Protein AF-D4F845-F1 (afdb_monomer_lite)

Sequence (219 aa):
MTTITKEKLIELLQHRISVAAKYPDIEEAQIDATVFKIALASVEATPIYQVDYGNDWRDVERVQYDDHAVHGSPARIVYAAPPAPVSEPAISDNSIHDLFLRAKAMMYQSGGSPIEHSLNPVDAWLFEAEEATMKQAEPVSPTYKLHDGWVSCGERLPDADTYVLVSNGFWVGVGKYSDAEYLSPGENWQDEHCEFIDLIHHPITHWMPLPAAPQQEAK

Organism: NCBI:txid500638

Foldseek 3Di:
DPDQDLVNLLVVLVVLLVVLVVCPPDPVSVVSNVVSVQVNCVSVWDKFKWFDPPPDIDTDDPVVNVVCVVVVGDIDIDTDRDDDPPPPPPVDVVVVVVVLVVVVVVCVVVVHDDLVPDPDVVSVVSVVVVVVVVVPPDPPDDDPPPVDDWDFVVVDDDDAQAWWWWDPPPDIDIWGAHPDPVDDVQQRIADPVSDRDVVVDPDTTTIGHDDDDDDPPPD

Secondary structure (DSSP, 8-state):
-----HHHHHHHHHHHHHHHTT-TT-HHHHHHHHHHHHHHHHHHPPEEEEEE-SS-EEEE-HHHHHHHHHTT--EEEEEPPPPPP-------HHHHHHHHHHHHHHHHHTTPPPGGG---HHHHHHHHHHHHHHHHS----S----SS-PEETTT-PPPTT-EEEEE-SS-EEEEEE---TTPPTT-SEE-TT--BHHHHSSPP-EEEEPPPPP-----

InterPro domains:
  IPR007539 Domain of unknown function DUF551 [PF04448] (149-215)

Structure (mmCIF, N/CA/C/O backbone):
data_AF-D4F845-F1
#
_entry.id   AF-D4F845-F1
#
loop_
_atom_site.group_PDB
_atom_site.id
_atom_site.type_symbol
_atom_site.label_atom_id
_atom_site.label_alt_id
_atom_site.label_comp_id
_atom_site.label_asym_id
_atom_site.label_entity_id
_atom_site.label_seq_id
_atom_site.pdbx_PDB_ins_code
_atom_site.Cartn_x
_atom_site.Cartn_y
_atom_site.Cartn_z
_atom_site.occupancy
_atom_site.B_iso_or_equiv
_atom_site.auth_seq_id
_atom_site.auth_comp_id
_atom_site.auth_asym_id
_atom_site.auth_atom_id
_atom_site.pdbx_PDB_model_num
ATOM 1 N N . MET A 1 1 ? 31.170 23.604 -7.988 1.00 43.44 1 MET A N 1
ATOM 2 C CA . MET A 1 1 ? 30.543 22.281 -7.789 1.00 43.44 1 MET A CA 1
ATOM 3 C C . MET A 1 1 ? 31.640 21.313 -7.391 1.00 43.44 1 MET A C 1
ATOM 5 O O . MET A 1 1 ? 32.582 21.154 -8.153 1.00 43.44 1 MET A O 1
ATOM 9 N N . THR A 1 2 ? 31.603 20.765 -6.180 1.00 49.66 2 THR A N 1
ATOM 10 C CA . THR A 1 2 ? 32.571 19.751 -5.737 1.00 49.66 2 THR A CA 1
ATOM 11 C C . THR A 1 2 ? 32.188 18.413 -6.357 1.00 49.66 2 THR A C 1
ATOM 13 O O . THR A 1 2 ? 31.198 17.811 -5.949 1.00 49.66 2 THR A O 1
ATOM 16 N N . THR A 1 3 ? 32.932 17.968 -7.366 1.00 63.22 3 THR A N 1
ATOM 17 C CA . THR A 1 3 ? 32.714 16.673 -8.020 1.00 63.22 3 THR A CA 1
ATOM 18 C C . THR A 1 3 ? 33.113 15.565 -7.046 1.00 63.22 3 THR A C 1
ATOM 20 O O . THR A 1 3 ? 34.295 15.371 -6.769 1.00 63.22 3 THR A O 1
ATOM 23 N N . ILE A 1 4 ? 32.133 14.884 -6.454 1.00 79.69 4 ILE A N 1
ATOM 24 C CA . ILE A 1 4 ? 32.378 13.682 -5.650 1.00 79.69 4 ILE A CA 1
ATOM 25 C C . ILE A 1 4 ? 32.689 12.544 -6.626 1.00 79.69 4 ILE A C 1
ATOM 27 O O . ILE A 1 4 ? 31.933 12.315 -7.568 1.00 79.69 4 ILE A O 1
ATOM 31 N N . THR A 1 5 ? 33.821 11.867 -6.432 1.00 86.44 5 THR A N 1
ATOM 32 C CA . THR A 1 5 ? 34.193 10.697 -7.237 1.00 86.44 5 THR A CA 1
ATOM 33 C C . THR A 1 5 ? 33.355 9.484 -6.838 1.00 86.44 5 THR A C 1
ATOM 35 O O . THR A 1 5 ? 32.829 9.424 -5.723 1.00 86.44 5 THR A O 1
ATOM 38 N N . LYS A 1 6 ? 33.229 8.504 -7.739 1.00 84.56 6 LYS A N 1
ATOM 39 C CA . LYS A 1 6 ? 32.443 7.284 -7.503 1.00 84.56 6 LYS A CA 1
ATOM 40 C C . LYS A 1 6 ? 32.911 6.550 -6.243 1.00 84.56 6 LYS A C 1
ATOM 42 O O . LYS A 1 6 ? 32.093 6.139 -5.429 1.00 84.56 6 LYS A O 1
ATOM 47 N N . GLU A 1 7 ? 34.218 6.457 -6.051 1.00 86.06 7 GLU A N 1
ATOM 48 C CA . GLU A 1 7 ? 34.854 5.780 -4.919 1.00 86.06 7 GLU A CA 1
ATOM 49 C C . GLU A 1 7 ? 34.508 6.488 -3.607 1.00 86.06 7 GLU A C 1
ATOM 51 O O . GLU A 1 7 ? 34.091 5.858 -2.639 1.00 86.06 7 GLU A O 1
ATOM 56 N N . LYS A 1 8 ? 34.572 7.824 -3.607 1.00 88.69 8 LYS A N 1
ATOM 57 C CA . LYS A 1 8 ? 34.236 8.639 -2.438 1.00 88.69 8 LYS A CA 1
ATOM 58 C C . LYS A 1 8 ? 32.748 8.568 -2.087 1.00 88.69 8 LYS A C 1
ATOM 60 O O . LYS A 1 8 ? 32.385 8.677 -0.918 1.00 88.69 8 LYS A O 1
ATOM 65 N N . LEU A 1 9 ? 31.881 8.387 -3.085 1.00 90.31 9 LEU A N 1
ATOM 66 C CA . LEU A 1 9 ? 30.455 8.146 -2.872 1.00 90.31 9 LEU A CA 1
ATOM 67 C C . LEU A 1 9 ? 30.206 6.764 -2.250 1.00 90.31 9 LEU A C 1
ATOM 69 O O . LEU A 1 9 ? 29.427 6.669 -1.304 1.00 90.31 9 LEU A O 1
ATOM 73 N N . ILE A 1 10 ? 30.887 5.722 -2.735 1.00 89.81 10 ILE A N 1
ATOM 74 C CA . ILE A 1 10 ? 30.807 4.360 -2.180 1.00 89.81 10 ILE A CA 1
ATOM 75 C C . ILE A 1 10 ? 31.226 4.359 -0.705 1.00 89.81 10 ILE A C 1
ATOM 77 O O . ILE A 1 10 ? 30.474 3.872 0.140 1.00 89.81 10 ILE A O 1
ATOM 81 N N . GLU A 1 11 ? 32.366 4.972 -0.376 1.00 92.19 11 GLU A N 1
ATOM 82 C CA . GLU A 1 11 ? 32.848 5.091 1.008 1.00 92.19 11 GLU A CA 1
ATOM 83 C C . GLU A 1 11 ? 31.831 5.802 1.913 1.00 92.19 11 GLU A C 1
ATOM 85 O O . GLU A 1 11 ? 31.565 5.366 3.036 1.00 92.19 11 GLU A O 1
ATOM 90 N N . LEU A 1 12 ? 31.215 6.881 1.419 1.00 92.69 12 LEU A N 1
ATOM 91 C CA . LEU A 1 12 ? 30.213 7.639 2.166 1.00 92.69 12 LEU A CA 1
ATOM 92 C C . LEU A 1 12 ? 28.953 6.805 2.429 1.00 92.69 12 LEU A C 1
ATOM 94 O O . LEU A 1 12 ? 28.442 6.810 3.552 1.00 92.69 12 LEU A O 1
ATOM 98 N N . LEU A 1 13 ? 28.468 6.071 1.424 1.00 92.00 13 LEU A N 1
ATOM 99 C CA . LEU A 1 13 ? 27.305 5.190 1.553 1.00 92.00 13 LEU A CA 1
ATOM 100 C C . LEU A 1 13 ? 27.576 4.053 2.545 1.00 92.00 13 LEU A C 1
ATOM 102 O O . LEU A 1 13 ? 26.782 3.845 3.462 1.00 92.00 13 LEU A O 1
ATOM 106 N N . GLN A 1 14 ? 28.725 3.381 2.440 1.00 92.38 14 GLN A N 1
ATOM 107 C CA . GLN A 1 14 ? 29.134 2.328 3.378 1.00 92.38 14 GLN A CA 1
ATOM 108 C C . GLN A 1 14 ? 29.257 2.853 4.816 1.00 92.38 14 GLN A C 1
ATOM 110 O O . GLN A 1 14 ? 28.790 2.213 5.765 1.00 92.38 14 GLN A O 1
ATOM 115 N N . HIS A 1 15 ? 29.820 4.051 4.991 1.00 93.56 15 HIS A N 1
ATOM 116 C CA . HIS A 1 15 ? 29.890 4.708 6.293 1.00 93.56 15 HIS A CA 1
ATOM 117 C C . HIS A 1 15 ? 28.494 5.007 6.860 1.00 93.56 15 HIS A C 1
ATOM 119 O O . HIS A 1 15 ? 28.228 4.714 8.025 1.00 93.56 15 HIS A O 1
ATOM 125 N N . ARG A 1 16 ? 27.572 5.546 6.052 1.00 93.06 16 ARG A N 1
ATOM 126 C CA . ARG A 1 16 ? 26.197 5.845 6.488 1.00 93.06 16 ARG A CA 1
ATOM 127 C C . ARG A 1 16 ? 25.415 4.588 6.872 1.00 93.06 16 ARG A C 1
ATOM 129 O O . ARG A 1 16 ? 24.746 4.607 7.902 1.00 93.06 16 ARG A O 1
ATOM 136 N N . ILE A 1 17 ? 25.564 3.495 6.122 1.00 92.12 17 ILE A N 1
ATOM 137 C CA . ILE A 1 17 ? 24.990 2.185 6.474 1.00 92.12 17 ILE A CA 1
ATOM 138 C C . ILE A 1 17 ? 25.543 1.707 7.825 1.00 92.12 17 ILE A C 1
ATOM 140 O O . ILE A 1 17 ? 24.785 1.264 8.685 1.00 92.12 17 ILE A O 1
ATOM 144 N N . SER A 1 18 ? 26.852 1.858 8.046 1.00 91.62 18 SER A N 1
ATOM 145 C CA . SER A 1 18 ? 27.515 1.458 9.296 1.00 91.62 18 SER A CA 1
ATOM 146 C C . SER A 1 18 ? 27.069 2.290 10.502 1.00 91.62 18 SER A C 1
ATOM 148 O O . SER A 1 18 ? 26.989 1.777 11.616 1.00 91.62 18 SER A O 1
ATOM 150 N N . VAL A 1 19 ? 26.781 3.580 10.303 1.00 91.12 19 VAL A N 1
ATOM 151 C CA . VAL A 1 19 ? 26.219 4.454 11.344 1.00 91.12 19 VAL A CA 1
ATOM 152 C C . VAL A 1 19 ? 24.781 4.054 11.662 1.00 91.12 19 VAL A C 1
ATOM 154 O O . VAL A 1 19 ? 24.455 3.909 12.835 1.00 91.12 19 VAL A O 1
ATOM 157 N N . ALA A 1 20 ? 23.948 3.831 10.644 1.00 89.00 20 ALA A N 1
ATOM 158 C CA . ALA A 1 20 ? 22.555 3.431 10.829 1.00 89.00 20 ALA A CA 1
ATOM 159 C C . ALA A 1 20 ? 22.424 2.080 11.558 1.00 89.00 20 ALA A C 1
ATOM 161 O O . ALA A 1 20 ? 21.569 1.923 12.424 1.00 89.00 20 ALA A O 1
ATOM 162 N N . ALA A 1 21 ? 23.343 1.141 11.310 1.00 87.44 21 ALA A N 1
ATOM 163 C CA . ALA A 1 21 ? 23.389 -0.148 12.004 1.00 87.44 21 ALA A CA 1
ATOM 164 C C . ALA A 1 21 ? 23.607 -0.043 13.530 1.00 87.44 21 ALA A C 1
ATOM 166 O O . ALA A 1 21 ? 23.301 -0.988 14.252 1.00 87.44 21 ALA A O 1
ATOM 167 N N . LYS A 1 22 ? 24.117 1.089 14.043 1.00 91.31 22 LYS A N 1
ATOM 168 C CA . LYS A 1 22 ? 24.286 1.318 15.492 1.00 91.31 22 LYS A CA 1
ATOM 169 C C . LYS A 1 22 ? 22.978 1.663 16.209 1.00 91.31 22 LYS A C 1
ATOM 171 O O . LYS A 1 22 ? 22.969 1.684 17.436 1.00 91.31 22 LYS A O 1
ATOM 176 N N . TYR A 1 23 ? 21.909 1.940 15.464 1.00 89.44 23 TYR A N 1
ATOM 177 C CA . TYR A 1 23 ? 20.613 2.366 15.989 1.00 89.44 23 TYR A CA 1
ATOM 178 C C . TYR A 1 23 ? 19.493 1.461 15.444 1.00 89.44 23 TYR A C 1
ATOM 180 O O . TYR A 1 23 ? 18.691 1.900 14.619 1.00 89.44 23 TYR A O 1
ATOM 188 N N . PRO A 1 24 ? 19.445 0.180 15.858 1.00 83.62 24 PRO A N 1
ATOM 189 C CA . PRO A 1 24 ? 18.470 -0.785 15.348 1.00 83.62 24 PRO A CA 1
ATOM 190 C C . PRO A 1 24 ? 17.021 -0.420 15.695 1.00 83.62 24 PRO A C 1
ATOM 192 O O . PRO A 1 24 ? 16.128 -0.665 14.893 1.00 83.62 24 PRO A O 1
ATOM 195 N N . ASP A 1 25 ? 16.807 0.224 16.843 1.00 88.06 25 ASP A N 1
ATOM 196 C CA . ASP A 1 25 ? 15.472 0.517 17.380 1.00 88.06 25 ASP A CA 1
ATOM 197 C C . ASP A 1 25 ? 14.840 1.795 16.799 1.00 88.06 25 ASP A C 1
ATOM 199 O O . ASP A 1 25 ? 13.710 2.143 17.137 1.00 88.06 25 ASP A O 1
ATOM 203 N N . ILE A 1 26 ? 15.569 2.523 15.945 1.00 88.56 26 ILE A N 1
ATOM 204 C CA . ILE A 1 26 ? 15.091 3.759 15.318 1.00 88.56 26 ILE A CA 1
ATOM 205 C C . ILE A 1 26 ? 1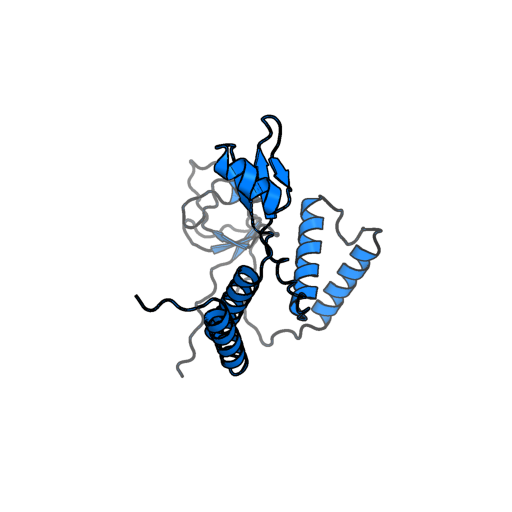4.640 3.448 13.892 1.00 88.56 26 ILE A C 1
ATOM 207 O O . ILE A 1 26 ? 15.461 3.154 13.021 1.00 88.56 26 ILE A O 1
ATOM 211 N N . GLU A 1 27 ? 13.338 3.569 13.640 1.00 86.25 27 GLU A N 1
ATOM 212 C CA . GLU A 1 27 ? 12.722 3.305 12.333 1.00 86.25 27 GLU A CA 1
ATOM 213 C C . GLU A 1 27 ? 13.353 4.145 11.211 1.00 86.25 27 GLU A C 1
ATOM 215 O O . GLU A 1 27 ? 13.721 3.622 10.160 1.00 86.25 27 GLU A O 1
ATOM 220 N N . GLU A 1 28 ? 13.584 5.432 11.463 1.00 88.88 28 GLU A N 1
ATOM 221 C CA . GLU A 1 28 ? 14.216 6.352 10.509 1.00 88.88 28 GLU A CA 1
ATOM 222 C C . GLU A 1 28 ? 15.626 5.889 10.120 1.00 88.88 28 GLU A C 1
ATOM 224 O O . GLU A 1 28 ? 16.004 5.970 8.953 1.00 88.88 28 GLU A O 1
ATOM 229 N N . ALA A 1 29 ? 16.388 5.329 11.067 1.00 84.69 29 ALA A N 1
ATOM 230 C CA . ALA A 1 29 ? 17.708 4.771 10.790 1.00 84.69 29 ALA A CA 1
ATOM 231 C C . ALA A 1 29 ? 17.619 3.505 9.920 1.00 84.69 29 ALA A C 1
ATOM 233 O O . ALA A 1 29 ? 18.481 3.291 9.065 1.00 84.69 29 ALA A O 1
ATOM 234 N N . GLN A 1 30 ? 16.573 2.687 10.080 1.00 84.31 30 GLN A N 1
ATOM 235 C CA . GLN A 1 30 ? 16.344 1.506 9.237 1.00 84.31 30 GLN A CA 1
ATOM 236 C C . GLN A 1 30 ? 15.936 1.876 7.809 1.00 84.31 30 GLN A C 1
ATOM 238 O O . GLN A 1 30 ? 16.428 1.279 6.842 1.00 84.31 30 GLN A O 1
ATOM 243 N N . ILE A 1 31 ? 15.086 2.892 7.660 1.00 85.50 31 ILE A N 1
ATOM 244 C CA . ILE A 1 31 ? 14.710 3.442 6.354 1.00 85.50 31 ILE A CA 1
ATOM 245 C C . ILE A 1 31 ? 15.954 4.003 5.659 1.00 85.50 31 ILE A C 1
ATOM 247 O O . ILE A 1 31 ? 16.259 3.607 4.532 1.00 85.50 31 ILE A O 1
ATOM 251 N N . ASP A 1 32 ? 16.733 4.832 6.357 1.00 88.44 32 ASP A N 1
ATOM 252 C CA . ASP A 1 32 ? 18.003 5.376 5.872 1.00 88.44 32 ASP A CA 1
ATOM 253 C C . ASP A 1 32 ? 18.963 4.265 5.423 1.00 88.44 32 ASP A C 1
ATOM 255 O O . ASP A 1 32 ? 19.506 4.309 4.317 1.00 88.44 32 ASP A O 1
ATOM 259 N N . ALA A 1 33 ? 19.153 3.229 6.248 1.00 87.75 33 ALA A N 1
ATOM 260 C CA . ALA A 1 33 ? 20.010 2.094 5.913 1.00 87.75 33 ALA A CA 1
ATOM 261 C C . ALA A 1 33 ? 19.555 1.395 4.626 1.00 87.75 33 ALA A C 1
ATOM 263 O O . ALA A 1 33 ? 20.388 1.020 3.798 1.00 87.75 33 ALA A O 1
ATOM 264 N N . THR A 1 34 ? 18.245 1.232 4.443 1.00 88.00 34 THR A N 1
ATOM 265 C CA . THR A 1 34 ? 17.656 0.617 3.248 1.00 88.00 34 THR A CA 1
ATOM 266 C C . THR A 1 34 ? 17.903 1.476 2.011 1.00 88.00 34 THR A C 1
ATOM 268 O O . THR A 1 34 ? 18.382 0.972 0.993 1.00 88.00 34 THR A O 1
ATOM 271 N N . VAL A 1 35 ? 17.677 2.786 2.112 1.00 88.50 35 VAL A N 1
ATOM 272 C CA . VAL A 1 35 ? 17.935 3.743 1.027 1.00 88.50 35 VAL A CA 1
ATOM 273 C C . VAL A 1 35 ? 19.413 3.740 0.633 1.00 88.50 35 VAL A C 1
ATOM 275 O O . VAL A 1 35 ? 19.734 3.653 -0.554 1.00 88.50 35 VAL A O 1
ATOM 278 N N . PHE A 1 36 ? 20.334 3.768 1.601 1.00 90.56 36 PHE A N 1
ATOM 279 C CA . PHE A 1 36 ? 21.769 3.749 1.307 1.00 90.56 36 PHE A CA 1
ATOM 280 C C . PHE A 1 36 ? 22.229 2.425 0.687 1.00 90.56 36 PHE A C 1
ATOM 282 O O . PHE A 1 36 ? 23.087 2.446 -0.193 1.00 90.56 36 PHE A O 1
ATOM 289 N N . LYS A 1 37 ? 21.646 1.286 1.083 1.00 86.88 37 LYS A N 1
ATOM 290 C CA . LYS A 1 37 ? 21.915 -0.019 0.453 1.00 86.88 37 LYS A CA 1
ATOM 291 C C . LYS A 1 37 ? 21.468 -0.046 -1.010 1.00 86.88 37 LYS A C 1
ATOM 293 O O . LYS A 1 37 ? 22.222 -0.509 -1.861 1.00 86.88 37 LYS A O 1
ATOM 298 N N . ILE A 1 38 ? 20.287 0.495 -1.315 1.00 86.50 38 ILE A N 1
ATOM 299 C CA . ILE A 1 38 ? 19.791 0.614 -2.696 1.00 86.50 38 ILE A CA 1
ATOM 300 C C . ILE A 1 38 ? 20.708 1.531 -3.514 1.00 86.50 38 ILE A C 1
ATOM 302 O O . ILE A 1 38 ? 21.095 1.189 -4.631 1.00 86.50 38 ILE A O 1
ATOM 306 N N . ALA A 1 39 ? 21.097 2.677 -2.950 1.00 86.44 39 ALA A N 1
ATOM 307 C CA . ALA A 1 39 ? 22.012 3.605 -3.605 1.00 86.44 39 ALA A CA 1
ATOM 308 C C . ALA A 1 39 ? 23.385 2.965 -3.877 1.00 86.44 39 ALA A C 1
ATOM 310 O O . ALA A 1 39 ? 23.927 3.133 -4.967 1.00 86.44 39 ALA A O 1
ATOM 311 N N . LEU A 1 40 ? 23.924 2.192 -2.928 1.00 86.62 40 LEU A N 1
ATOM 312 C CA . LEU A 1 40 ? 25.193 1.481 -3.090 1.00 86.62 40 LEU A CA 1
ATOM 313 C C . LEU A 1 40 ? 25.109 0.443 -4.216 1.00 86.62 40 LEU A C 1
ATOM 315 O O . LEU A 1 40 ? 25.941 0.456 -5.121 1.00 86.62 40 LEU A O 1
ATOM 319 N N . ALA A 1 41 ? 24.056 -0.378 -4.217 1.00 83.44 41 ALA A N 1
ATOM 320 C CA . ALA A 1 41 ? 23.822 -1.368 -5.265 1.00 83.44 41 ALA A CA 1
ATOM 321 C C . ALA A 1 41 ? 23.659 -0.724 -6.654 1.00 83.44 41 ALA A C 1
ATOM 323 O O . ALA A 1 41 ? 24.146 -1.257 -7.647 1.00 83.44 41 ALA A O 1
ATOM 324 N N . SER A 1 42 ? 23.024 0.450 -6.727 1.00 83.12 42 SER A N 1
ATOM 325 C CA . SER A 1 42 ? 22.889 1.222 -7.968 1.00 83.12 42 SER A CA 1
ATOM 326 C C . SER A 1 42 ? 24.240 1.725 -8.496 1.00 83.12 42 SER A C 1
ATOM 328 O O . SER A 1 42 ? 24.509 1.666 -9.694 1.00 83.12 42 SER A O 1
ATOM 330 N N . VAL A 1 43 ? 25.136 2.165 -7.609 1.00 84.81 43 VAL A N 1
ATOM 331 C CA . VAL A 1 43 ? 26.478 2.639 -7.988 1.00 84.81 43 VAL A CA 1
ATOM 332 C C . VAL A 1 43 ? 27.387 1.488 -8.450 1.00 84.81 43 VAL A C 1
ATOM 334 O O . VAL A 1 43 ? 28.255 1.684 -9.310 1.00 84.81 43 VAL A O 1
ATOM 337 N N . GLU A 1 44 ? 27.198 0.289 -7.904 1.00 81.06 44 GLU A N 1
ATOM 338 C CA . GLU A 1 44 ? 27.954 -0.921 -8.256 1.00 81.06 44 GLU A CA 1
ATOM 339 C C . GLU A 1 44 ? 27.370 -1.688 -9.454 1.00 81.06 44 GLU A C 1
ATOM 341 O O . GLU A 1 44 ? 28.039 -2.569 -9.995 1.00 81.06 44 GLU A O 1
ATOM 346 N N . ALA A 1 45 ? 26.167 -1.331 -9.913 1.00 80.00 45 ALA A N 1
ATOM 347 C CA . ALA A 1 45 ? 25.494 -2.013 -11.010 1.00 80.00 45 ALA A CA 1
ATOM 348 C C . ALA A 1 45 ? 26.328 -1.996 -12.302 1.00 80.00 45 ALA A C 1
ATOM 350 O O . ALA A 1 45 ? 26.823 -0.953 -12.751 1.00 80.00 45 ALA A O 1
ATOM 351 N N . THR A 1 46 ? 26.456 -3.162 -12.938 1.00 79.06 46 THR A N 1
ATOM 352 C CA . THR A 1 46 ? 27.117 -3.270 -14.239 1.00 79.06 46 THR A CA 1
ATOM 353 C C . THR A 1 46 ? 26.198 -2.727 -15.334 1.00 79.06 46 THR A C 1
ATOM 355 O O . THR A 1 46 ? 25.059 -3.192 -15.449 1.00 79.06 46 THR A O 1
ATOM 358 N N . PRO A 1 47 ? 26.662 -1.763 -16.148 1.00 83.50 47 PRO A N 1
ATOM 359 C CA . PRO A 1 47 ? 25.888 -1.274 -17.277 1.00 83.50 47 PRO A CA 1
ATOM 360 C C . PRO A 1 47 ? 25.747 -2.377 -18.330 1.00 83.50 47 PRO A C 1
ATOM 362 O O . PRO A 1 47 ? 26.720 -3.046 -18.676 1.00 83.50 47 PRO A O 1
ATOM 365 N N . ILE A 1 48 ? 24.539 -2.529 -18.857 1.00 86.12 48 ILE A N 1
ATOM 366 C CA . ILE A 1 48 ? 24.225 -3.363 -20.014 1.00 86.12 48 ILE A CA 1
ATOM 367 C C . ILE A 1 48 ? 24.029 -2.415 -21.193 1.00 86.12 48 ILE A C 1
ATOM 369 O O . ILE A 1 48 ? 23.202 -1.500 -21.152 1.00 86.12 48 ILE A O 1
ATOM 373 N N . TYR A 1 49 ? 24.814 -2.612 -22.242 1.00 88.69 49 TYR A N 1
ATOM 374 C CA . TYR A 1 49 ? 24.746 -1.785 -23.437 1.00 88.69 49 TYR A CA 1
ATOM 375 C C . TYR A 1 49 ? 23.783 -2.420 -24.430 1.00 88.69 49 TYR A C 1
ATOM 377 O O . TYR A 1 49 ? 23.895 -3.610 -24.711 1.00 88.69 49 TYR A O 1
ATOM 385 N N . GLN A 1 50 ? 22.845 -1.640 -24.962 1.00 89.25 50 GLN A N 1
ATOM 386 C CA . GLN A 1 50 ? 21.864 -2.124 -25.926 1.00 89.25 50 GLN A CA 1
ATOM 387 C C . GLN A 1 50 ? 21.854 -1.275 -27.191 1.00 89.25 50 GLN A C 1
ATOM 389 O O . GLN A 1 50 ? 21.897 -0.045 -27.124 1.00 89.25 50 GLN A O 1
ATOM 394 N N . VAL A 1 51 ? 21.742 -1.942 -28.337 1.00 88.56 51 VAL A N 1
ATOM 395 C CA . VAL A 1 51 ? 21.603 -1.315 -29.659 1.00 88.56 51 VAL A CA 1
ATOM 396 C C . VAL A 1 51 ? 20.324 -1.819 -30.321 1.00 88.56 51 VAL A C 1
ATOM 398 O O . VAL A 1 51 ? 19.983 -3.000 -30.214 1.00 88.56 51 VAL A O 1
ATOM 401 N N . ASP A 1 52 ? 19.609 -0.908 -30.974 1.00 87.44 52 ASP A N 1
ATOM 402 C CA . ASP A 1 52 ? 18.413 -1.205 -31.753 1.00 87.44 52 ASP A CA 1
ATOM 403 C C . ASP A 1 52 ? 18.791 -1.616 -33.182 1.00 87.44 52 ASP A C 1
ATOM 405 O O . ASP A 1 52 ? 19.414 -0.854 -33.925 1.00 87.44 52 ASP A O 1
ATOM 409 N N . TYR A 1 53 ? 18.388 -2.825 -33.571 1.00 83.75 53 TYR A N 1
ATOM 410 C CA . TYR A 1 53 ? 18.555 -3.342 -34.932 1.00 83.75 53 TYR A CA 1
ATOM 411 C C . TYR A 1 53 ? 17.249 -3.289 -35.747 1.00 83.75 53 TYR A C 1
ATOM 413 O O . TYR A 1 53 ? 17.080 -4.044 -36.703 1.00 83.75 53 TYR A O 1
ATOM 421 N N . GLY A 1 54 ? 16.307 -2.422 -35.367 1.00 80.12 54 GLY A N 1
ATOM 422 C CA . GLY A 1 54 ? 15.059 -2.136 -36.082 1.00 80.12 54 GLY A CA 1
ATOM 423 C C . GLY A 1 54 ? 13.910 -3.100 -35.775 1.00 80.12 54 GLY A C 1
ATOM 424 O O . GLY A 1 54 ? 12.750 -2.709 -35.877 1.00 80.12 54 GLY A O 1
ATOM 425 N N . ASN A 1 55 ? 14.218 -4.334 -35.370 1.00 79.44 55 ASN A N 1
ATOM 426 C CA . ASN A 1 55 ? 13.223 -5.307 -34.913 1.00 79.44 55 ASN A CA 1
ATOM 427 C C . ASN A 1 55 ? 13.214 -5.465 -33.388 1.00 79.44 55 ASN A C 1
ATOM 429 O O . ASN A 1 55 ? 12.138 -5.584 -32.818 1.00 79.44 55 ASN A O 1
ATOM 433 N N . ASP A 1 56 ? 14.390 -5.449 -32.747 1.00 87.38 56 ASP A N 1
ATOM 434 C CA . ASP A 1 56 ? 14.559 -5.676 -31.310 1.00 87.38 56 ASP A CA 1
ATOM 435 C C . ASP A 1 56 ? 15.822 -4.982 -30.776 1.00 87.38 56 ASP A C 1
ATOM 437 O O . ASP A 1 56 ? 16.814 -4.806 -31.496 1.00 87.38 56 ASP A O 1
ATOM 441 N N . TRP A 1 57 ? 15.809 -4.685 -29.475 1.00 89.75 57 TRP A N 1
ATOM 442 C CA . TRP A 1 57 ? 16.993 -4.278 -28.719 1.00 89.75 57 TRP A CA 1
ATOM 443 C C . TRP A 1 57 ? 17.850 -5.497 -28.384 1.00 89.75 57 TRP A C 1
ATOM 445 O O . TRP A 1 57 ? 17.342 -6.479 -27.841 1.00 89.75 57 TRP A O 1
ATOM 455 N N . ARG A 1 58 ? 19.153 -5.431 -28.668 1.00 86.50 58 ARG A N 1
ATOM 456 C CA . ARG A 1 58 ? 20.104 -6.501 -28.334 1.00 86.50 58 ARG A CA 1
ATOM 457 C C . ARG A 1 58 ? 21.185 -6.011 -27.395 1.00 86.50 58 ARG A C 1
ATOM 459 O O . ARG A 1 58 ? 21.708 -4.916 -27.585 1.00 86.50 58 ARG A O 1
ATOM 466 N N . ASP A 1 59 ? 21.534 -6.863 -26.439 1.00 90.50 59 ASP A N 1
ATOM 467 C CA . ASP A 1 59 ? 22.677 -6.657 -25.559 1.00 90.50 59 ASP A CA 1
ATOM 468 C C . ASP A 1 59 ? 23.970 -6.800 -26.369 1.00 90.50 59 ASP A C 1
ATOM 470 O O . ASP A 1 59 ? 24.158 -7.778 -27.099 1.00 90.50 59 ASP A O 1
ATOM 474 N N . VAL A 1 60 ? 24.847 -5.808 -26.257 1.00 86.81 60 VAL A N 1
ATOM 475 C CA . VAL A 1 60 ? 26.123 -5.738 -26.970 1.00 86.81 60 VAL A CA 1
ATOM 476 C C . VAL A 1 60 ? 27.260 -5.412 -26.011 1.00 86.81 60 VAL A C 1
ATOM 478 O O . VAL A 1 60 ? 27.056 -4.920 -24.898 1.00 86.81 60 VAL A O 1
ATOM 481 N N . GLU A 1 61 ? 28.490 -5.663 -26.446 1.00 88.06 61 GLU A N 1
ATOM 482 C CA . GLU A 1 61 ? 29.658 -5.207 -25.703 1.00 88.06 61 GLU A CA 1
ATOM 483 C C . GLU A 1 61 ? 29.828 -3.690 -25.827 1.00 88.06 61 GLU A C 1
ATOM 485 O O . GLU A 1 61 ? 29.439 -3.071 -26.821 1.00 88.06 61 GLU A O 1
ATOM 490 N N . ARG A 1 62 ? 30.490 -3.082 -24.836 1.00 85.62 62 ARG A N 1
ATOM 491 C CA . ARG A 1 62 ? 30.769 -1.639 -24.820 1.00 85.62 62 ARG A CA 1
ATOM 492 C C . ARG A 1 62 ? 31.412 -1.143 -26.119 1.00 85.62 62 ARG A C 1
ATOM 494 O O . ARG A 1 62 ? 31.059 -0.078 -26.604 1.00 85.62 62 ARG A O 1
ATOM 501 N N . VAL A 1 63 ? 32.331 -1.924 -26.687 1.00 87.44 63 VAL A N 1
ATOM 502 C CA . VAL A 1 63 ? 33.045 -1.569 -27.924 1.00 87.44 63 VAL A CA 1
ATOM 503 C C . VAL A 1 63 ? 32.076 -1.418 -29.098 1.00 87.44 63 VAL A C 1
ATOM 505 O O . VAL A 1 63 ? 32.185 -0.474 -29.872 1.00 87.44 63 VAL A O 1
ATOM 508 N N . GLN A 1 64 ? 31.102 -2.322 -29.207 1.00 83.69 64 GLN A N 1
ATOM 509 C CA . GLN A 1 64 ? 30.088 -2.282 -30.259 1.00 83.69 64 GLN A CA 1
ATOM 510 C C . GLN A 1 64 ? 29.099 -1.138 -30.024 1.00 83.69 64 GLN A C 1
ATOM 512 O O . GLN A 1 64 ? 28.703 -0.461 -30.966 1.00 83.69 64 GLN A O 1
ATOM 517 N N . TYR A 1 65 ? 28.731 -0.884 -28.767 1.00 87.56 65 TYR A N 1
ATOM 518 C CA . TYR A 1 65 ? 27.915 0.272 -28.404 1.00 87.56 65 TYR A CA 1
ATOM 519 C C . TYR A 1 65 ? 28.579 1.596 -28.794 1.00 87.56 65 TYR A C 1
ATOM 521 O O . TYR A 1 65 ? 27.919 2.447 -29.384 1.00 87.56 65 TYR A O 1
ATOM 529 N N . ASP A 1 66 ? 29.871 1.764 -28.496 1.00 86.56 66 ASP A N 1
ATOM 530 C CA . ASP A 1 66 ? 30.606 2.994 -28.799 1.00 86.56 66 ASP A CA 1
ATOM 531 C C . ASP A 1 66 ? 30.678 3.233 -30.323 1.00 86.56 66 ASP A C 1
ATOM 533 O O . ASP A 1 66 ? 30.465 4.357 -30.777 1.00 86.56 66 ASP A O 1
ATOM 537 N N . ASP A 1 67 ? 30.881 2.176 -31.118 1.00 87.69 67 ASP A N 1
ATOM 538 C CA . ASP A 1 67 ? 30.847 2.224 -32.589 1.00 87.69 67 ASP A CA 1
ATOM 539 C C . ASP A 1 67 ? 29.462 2.649 -33.114 1.00 87.69 67 ASP A C 1
ATOM 541 O O . ASP A 1 67 ? 29.323 3.636 -33.842 1.00 87.69 67 ASP A O 1
ATOM 545 N N . HIS A 1 68 ? 28.401 1.985 -32.648 1.00 84.81 68 HIS A N 1
ATOM 546 C CA . HIS A 1 68 ? 27.022 2.303 -33.020 1.00 84.81 68 HIS A CA 1
ATOM 547 C C . HIS A 1 68 ? 26.599 3.721 -32.604 1.00 84.81 68 HIS A C 1
ATOM 549 O O . HIS A 1 68 ? 25.907 4.402 -33.368 1.00 84.81 68 HIS A O 1
ATOM 555 N N . ALA A 1 69 ? 27.037 4.189 -31.433 1.00 81.50 69 ALA A N 1
ATOM 556 C CA . ALA A 1 69 ? 26.766 5.536 -30.939 1.00 81.50 69 ALA A CA 1
ATOM 557 C C . ALA A 1 69 ? 27.456 6.612 -31.794 1.00 81.50 69 ALA A C 1
ATOM 559 O O . ALA A 1 69 ? 26.849 7.641 -32.093 1.00 81.50 69 ALA A O 1
ATOM 560 N N . VAL A 1 70 ? 28.693 6.368 -32.242 1.00 87.00 70 VAL A N 1
ATOM 561 C CA . VAL A 1 70 ? 29.420 7.267 -33.158 1.00 87.00 70 VAL A CA 1
ATOM 562 C C . VAL A 1 70 ? 28.764 7.305 -34.540 1.00 87.00 70 VAL A C 1
ATOM 564 O O . VAL A 1 70 ? 28.700 8.363 -35.168 1.00 87.00 70 VAL A O 1
ATOM 567 N N . HIS A 1 71 ? 28.224 6.176 -35.000 1.00 83.56 71 HIS A N 1
ATOM 568 C CA . HIS A 1 71 ? 27.536 6.062 -36.287 1.00 83.56 71 HIS A CA 1
ATOM 569 C C . HIS A 1 71 ? 26.058 6.493 -36.255 1.00 83.56 71 HIS A C 1
ATOM 571 O O . HIS A 1 71 ? 25.365 6.374 -37.266 1.00 83.56 71 HIS A O 1
ATOM 577 N N . GLY A 1 72 ? 25.574 7.028 -35.128 1.00 79.88 72 GLY A N 1
ATOM 578 C CA . GLY A 1 72 ? 24.220 7.575 -34.995 1.00 79.88 72 GLY A CA 1
ATOM 579 C C . GLY A 1 72 ? 23.113 6.519 -34.964 1.00 79.88 72 GLY A C 1
ATOM 580 O O . GLY A 1 72 ? 21.955 6.839 -35.233 1.00 79.88 72 GLY A O 1
ATOM 581 N N . SER A 1 73 ? 23.453 5.266 -34.656 1.00 82.94 73 SER A N 1
ATOM 582 C CA . SER A 1 73 ? 22.463 4.208 -34.437 1.00 82.94 73 SER A CA 1
ATOM 583 C C . SER A 1 73 ? 21.733 4.426 -33.102 1.00 82.94 73 SER A C 1
ATOM 585 O O . SER A 1 73 ? 22.332 4.963 -32.164 1.00 82.94 73 SER A O 1
ATOM 587 N N . PRO A 1 74 ? 20.465 3.997 -32.958 1.00 85.44 74 PRO A N 1
ATOM 588 C CA . PRO A 1 74 ? 19.763 4.092 -31.685 1.00 85.44 74 PRO A CA 1
ATOM 589 C C . PRO A 1 74 ? 20.404 3.132 -30.673 1.00 85.44 74 PRO A C 1
ATOM 591 O O . PRO A 1 74 ? 20.347 1.912 -30.823 1.00 85.44 74 PRO A O 1
ATOM 594 N N . ALA A 1 75 ? 21.035 3.690 -29.641 1.00 88.06 75 ALA A N 1
ATOM 595 C CA . ALA A 1 75 ? 21.728 2.944 -28.598 1.00 88.06 75 ALA A CA 1
ATOM 596 C C . ALA A 1 75 ? 21.340 3.481 -27.211 1.00 88.06 75 ALA A C 1
ATOM 598 O O . ALA A 1 75 ? 21.092 4.677 -27.044 1.00 88.06 75 ALA A O 1
ATOM 599 N N . ARG A 1 76 ? 21.271 2.601 -26.207 1.00 86.69 76 ARG A N 1
ATOM 600 C CA . ARG A 1 76 ? 20.972 2.963 -24.813 1.00 86.69 76 ARG A CA 1
ATOM 601 C C . ARG A 1 76 ? 21.796 2.143 -23.828 1.00 86.69 76 ARG A C 1
ATOM 603 O O . ARG A 1 76 ? 22.223 1.033 -24.132 1.00 86.69 76 ARG A O 1
ATOM 610 N N . ILE A 1 77 ? 21.965 2.679 -22.625 1.00 86.62 77 ILE A N 1
ATOM 611 C CA . ILE A 1 77 ? 22.540 1.956 -21.489 1.00 86.62 77 ILE A CA 1
ATOM 612 C C . ILE A 1 77 ? 21.397 1.630 -20.536 1.00 86.62 77 ILE A C 1
ATOM 614 O O . ILE A 1 77 ? 20.665 2.527 -20.116 1.00 86.62 77 ILE A O 1
ATOM 618 N N . VAL A 1 78 ? 21.239 0.353 -20.207 1.00 85.44 78 VAL A N 1
ATOM 619 C CA . VAL A 1 78 ? 20.298 -0.119 -19.191 1.00 85.44 78 VAL A CA 1
ATOM 620 C C . VAL A 1 78 ? 21.076 -0.703 -18.021 1.00 85.44 78 VAL A C 1
ATOM 622 O O . VAL A 1 78 ? 22.187 -1.201 -18.180 1.00 85.44 78 VAL A O 1
ATOM 625 N N . TYR A 1 79 ? 20.511 -0.619 -16.826 1.00 80.44 79 TYR A N 1
ATOM 626 C CA . TYR A 1 79 ? 21.111 -1.190 -15.626 1.00 80.44 79 TYR A CA 1
ATOM 627 C C . TYR A 1 79 ? 20.213 -2.321 -15.155 1.00 80.44 79 TYR A C 1
ATOM 629 O O . TYR A 1 79 ? 18.995 -2.146 -15.071 1.00 80.44 79 TYR A O 1
ATOM 637 N N . ALA A 1 80 ? 20.801 -3.483 -14.868 1.00 71.62 80 ALA A N 1
ATOM 638 C CA . ALA A 1 80 ? 20.061 -4.544 -14.206 1.00 71.62 80 ALA A CA 1
ATOM 639 C C . ALA A 1 80 ? 19.587 -4.016 -12.849 1.00 71.62 80 ALA A C 1
ATOM 641 O O . ALA A 1 80 ? 20.388 -3.486 -12.074 1.00 71.62 80 ALA A O 1
ATOM 642 N N . ALA A 1 81 ? 18.287 -4.134 -12.575 1.00 63.47 81 ALA A N 1
ATOM 643 C CA . ALA A 1 81 ? 17.775 -3.831 -11.251 1.00 63.47 81 ALA A CA 1
ATOM 644 C C . ALA A 1 81 ? 18.515 -4.727 -10.243 1.00 63.47 81 ALA A C 1
ATOM 646 O O . ALA A 1 81 ? 18.604 -5.938 -10.484 1.00 63.47 81 ALA A O 1
ATOM 647 N N . PRO A 1 82 ? 19.057 -4.172 -9.143 1.00 60.88 82 PRO A N 1
ATOM 648 C CA . PRO A 1 82 ? 19.571 -4.992 -8.060 1.00 60.88 82 PRO A CA 1
ATOM 649 C C . PRO A 1 82 ? 18.506 -6.027 -7.680 1.00 60.88 82 PRO A C 1
ATOM 651 O O . PRO A 1 82 ? 17.326 -5.657 -7.620 1.00 60.88 82 PRO A O 1
ATOM 654 N N . PRO A 1 83 ? 18.871 -7.305 -7.460 1.00 59.09 83 PRO A N 1
ATOM 655 C CA . PRO A 1 83 ? 17.910 -8.287 -6.982 1.00 59.09 83 PRO A CA 1
ATOM 656 C C . PRO A 1 83 ? 17.243 -7.698 -5.743 1.00 59.09 83 PRO A C 1
ATOM 658 O O . PRO A 1 83 ? 17.940 -7.234 -4.835 1.00 59.09 83 PRO A O 1
ATOM 661 N N . ALA A 1 84 ? 15.906 -7.630 -5.762 1.00 53.56 84 ALA A N 1
ATOM 662 C CA . ALA A 1 84 ? 15.147 -7.076 -4.652 1.00 53.56 84 ALA A CA 1
ATOM 663 C C . ALA A 1 84 ? 15.673 -7.732 -3.371 1.00 53.56 84 ALA A C 1
ATOM 665 O O . ALA A 1 84 ? 15.824 -8.960 -3.372 1.00 53.56 84 ALA A O 1
ATOM 666 N N . PRO A 1 85 ? 16.030 -6.952 -2.331 1.00 53.44 85 PRO A N 1
ATOM 667 C CA . PRO A 1 85 ? 16.499 -7.538 -1.092 1.00 53.44 85 PRO A CA 1
ATOM 668 C C . PRO A 1 85 ? 15.454 -8.564 -0.683 1.00 53.44 85 PRO A C 1
ATOM 670 O O . PRO A 1 85 ? 14.281 -8.226 -0.511 1.00 53.44 85 PRO A O 1
ATOM 673 N N . VAL A 1 86 ? 15.874 -9.829 -0.632 1.00 45.34 86 VAL A N 1
ATOM 674 C CA . VAL A 1 86 ? 15.053 -10.897 -0.089 1.00 45.34 86 VAL A CA 1
ATOM 675 C C . VAL A 1 86 ? 14.890 -10.503 1.365 1.00 45.34 86 VAL A C 1
ATOM 677 O O . VAL A 1 86 ? 15.789 -10.703 2.177 1.00 45.34 86 VAL A O 1
ATOM 680 N N . SER A 1 87 ? 13.782 -9.833 1.676 1.00 50.25 87 SER A N 1
ATOM 681 C CA . SER A 1 87 ? 13.300 -9.810 3.037 1.00 50.25 87 SER A CA 1
ATOM 682 C C . SER A 1 87 ? 13.027 -11.273 3.322 1.00 50.25 87 SER A C 1
ATOM 684 O O . SER A 1 87 ? 12.011 -11.807 2.880 1.00 50.25 87 SER A O 1
ATOM 686 N N . GLU A 1 88 ? 13.971 -11.951 3.975 1.00 41.91 88 GLU A N 1
ATOM 687 C CA . GLU A 1 88 ? 13.622 -13.132 4.744 1.00 41.91 88 GLU A CA 1
ATOM 688 C C . GLU A 1 88 ? 12.420 -12.681 5.571 1.00 41.91 88 GLU A C 1
ATOM 690 O O . GLU A 1 88 ? 12.535 -11.680 6.294 1.00 41.91 88 GLU A O 1
ATOM 695 N N . PRO A 1 89 ? 11.226 -13.267 5.376 1.00 40.44 89 PRO A N 1
ATOM 696 C CA . PRO A 1 89 ? 10.141 -12.950 6.267 1.00 40.44 89 PRO A CA 1
ATOM 697 C C . PRO A 1 89 ? 10.669 -13.379 7.625 1.00 40.44 89 PRO A C 1
ATOM 699 O O . PRO A 1 89 ? 10.903 -14.565 7.859 1.00 40.44 89 PRO A O 1
ATOM 702 N N . ALA A 1 90 ? 10.943 -12.408 8.493 1.00 43.12 90 ALA A N 1
ATOM 703 C CA . ALA A 1 90 ? 11.030 -12.690 9.902 1.00 43.12 90 ALA A CA 1
ATOM 704 C C . ALA A 1 90 ? 9.678 -13.323 10.214 1.00 43.12 90 ALA A C 1
ATOM 706 O O . ALA A 1 90 ? 8.654 -12.632 10.245 1.00 43.12 90 ALA A O 1
ATOM 707 N N . ILE A 1 91 ? 9.664 -14.653 10.315 1.00 45.06 91 ILE A N 1
ATOM 708 C CA . ILE A 1 91 ? 8.512 -15.403 10.777 1.00 45.06 91 ILE A CA 1
ATOM 709 C C . ILE A 1 91 ? 8.432 -15.047 12.255 1.00 45.06 91 ILE A C 1
ATOM 711 O O . ILE A 1 91 ? 8.941 -15.744 13.123 1.00 45.06 91 ILE A O 1
ATOM 715 N N . SER A 1 92 ? 7.889 -13.865 12.526 1.00 50.81 92 SER A N 1
ATOM 716 C CA . SER A 1 92 ? 7.325 -13.561 13.822 1.00 50.81 92 SER A CA 1
ATOM 717 C C . SER A 1 92 ? 6.172 -14.537 14.027 1.00 50.81 92 SER A C 1
ATOM 719 O O . SER A 1 92 ? 5.560 -14.991 13.052 1.00 50.81 92 SER A O 1
ATOM 721 N N . ASP A 1 93 ? 5.856 -14.866 15.274 1.00 53.38 93 ASP A N 1
ATOM 722 C CA . ASP A 1 93 ? 4.708 -15.723 15.599 1.00 53.38 93 ASP A CA 1
ATOM 723 C C . ASP A 1 93 ? 3.395 -15.170 15.002 1.00 53.38 93 ASP A C 1
ATOM 725 O O . ASP A 1 93 ? 2.492 -15.924 14.634 1.00 53.38 93 ASP A O 1
ATOM 729 N N . ASN A 1 94 ? 3.347 -13.855 14.756 1.00 55.91 94 ASN A N 1
ATOM 730 C CA . ASN A 1 94 ? 2.272 -13.191 14.023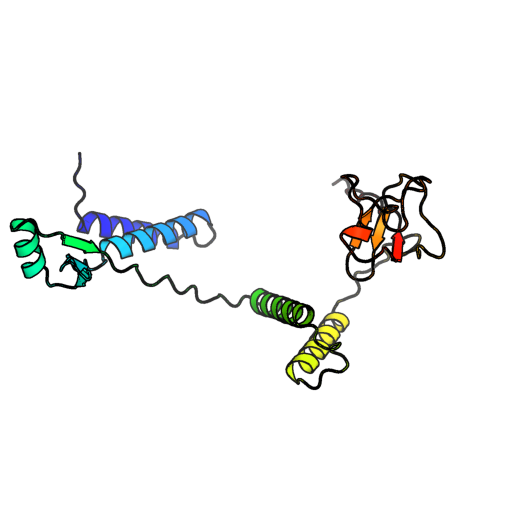 1.00 55.91 94 ASN A CA 1
ATOM 731 C C . ASN A 1 94 ? 2.180 -13.608 12.548 1.00 55.91 94 ASN A C 1
ATOM 733 O O . ASN A 1 94 ? 1.096 -13.549 11.988 1.00 55.91 94 ASN A O 1
ATOM 737 N N . SER A 1 95 ? 3.267 -14.039 11.904 1.00 59.78 95 SER A N 1
ATOM 738 C CA . SER A 1 95 ? 3.245 -14.453 10.495 1.00 59.78 95 SER A CA 1
ATOM 739 C C . SER A 1 95 ? 2.597 -15.822 10.290 1.00 59.78 95 SER A C 1
ATOM 741 O O . SER A 1 95 ? 1.935 -16.017 9.279 1.00 59.78 95 SER A O 1
ATOM 743 N N . ILE A 1 96 ? 2.719 -16.753 11.247 1.00 62.12 96 ILE A N 1
ATOM 744 C CA . ILE A 1 96 ? 1.990 -18.030 11.185 1.00 62.12 96 ILE A CA 1
ATOM 745 C C . ILE A 1 96 ? 0.504 -17.769 11.429 1.00 62.12 96 ILE A C 1
ATOM 747 O O . ILE A 1 96 ? -0.340 -18.320 10.724 1.00 62.12 96 ILE A O 1
ATOM 751 N N . HIS A 1 97 ? 0.186 -16.883 12.376 1.00 61.78 97 HIS A N 1
ATOM 752 C CA . HIS A 1 97 ? -1.186 -16.467 12.651 1.00 61.78 97 HIS A CA 1
ATOM 753 C C . HIS A 1 97 ? -1.831 -15.724 11.466 1.00 61.78 97 HIS A C 1
ATOM 755 O O . HIS A 1 97 ? -2.969 -16.003 11.100 1.00 61.78 97 HIS A O 1
ATOM 761 N N . ASP A 1 98 ? -1.097 -14.835 10.801 1.00 61.25 98 ASP A N 1
ATOM 762 C CA . ASP A 1 98 ? -1.576 -14.103 9.625 1.00 61.25 98 ASP A CA 1
ATOM 763 C C . ASP A 1 98 ? -1.739 -15.027 8.406 1.00 61.25 98 ASP A C 1
ATOM 765 O O . ASP A 1 98 ? -2.735 -14.972 7.682 1.00 61.25 98 ASP A O 1
ATOM 769 N N . LEU A 1 99 ? -0.812 -15.973 8.223 1.00 64.69 99 LEU A N 1
ATOM 770 C CA . LEU A 1 99 ? -0.903 -16.998 7.183 1.00 64.69 99 LEU A CA 1
ATOM 771 C C . LEU A 1 99 ? -2.098 -17.938 7.425 1.00 64.69 99 LEU A C 1
ATOM 773 O O . LEU A 1 99 ? -2.788 -18.306 6.472 1.00 64.69 99 LEU A O 1
ATOM 777 N N . PHE A 1 100 ? -2.401 -18.241 8.690 1.00 67.06 100 PHE A N 1
ATOM 778 C CA . PHE A 1 100 ? -3.607 -18.955 9.117 1.00 67.06 100 PHE A CA 1
ATOM 779 C C . PHE A 1 100 ? -4.887 -18.172 8.779 1.00 67.06 100 PHE A C 1
ATOM 781 O O . PHE A 1 100 ? -5.783 -18.713 8.125 1.00 67.06 100 PHE A O 1
ATOM 788 N N . LEU A 1 101 ? -4.967 -16.887 9.145 1.00 64.88 101 LEU A N 1
ATOM 789 C CA . LEU A 1 101 ? -6.129 -16.034 8.855 1.00 64.88 101 LEU A CA 1
ATOM 790 C C . LEU A 1 101 ? -6.362 -15.885 7.345 1.00 64.88 101 LEU A C 1
ATOM 792 O O . LEU A 1 101 ? -7.499 -15.950 6.868 1.00 64.88 101 LEU A O 1
ATOM 796 N N . ARG A 1 102 ? -5.283 -15.761 6.568 1.00 65.12 102 ARG A N 1
ATOM 797 C CA . ARG A 1 102 ? -5.342 -15.652 5.109 1.00 65.12 102 ARG A CA 1
ATOM 798 C C . ARG A 1 102 ? -5.772 -16.955 4.436 1.00 65.12 102 ARG A C 1
ATOM 800 O O . ARG A 1 102 ? -6.553 -16.913 3.485 1.00 65.12 102 ARG A O 1
ATOM 807 N N . ALA A 1 103 ? -5.313 -18.105 4.930 1.00 64.44 103 ALA A N 1
ATOM 808 C CA . ALA A 1 103 ? -5.768 -19.413 4.455 1.00 64.44 103 ALA A CA 1
ATOM 809 C C . ALA A 1 103 ? -7.269 -19.618 4.724 1.00 64.44 103 ALA A C 1
ATOM 811 O O . ALA A 1 103 ? -8.006 -20.019 3.822 1.00 64.44 103 ALA A O 1
ATOM 812 N N . LYS A 1 104 ? -7.738 -19.243 5.922 1.00 61.91 104 LYS A N 1
ATOM 813 C CA . LYS A 1 104 ? -9.160 -19.262 6.298 1.00 61.91 104 LYS A CA 1
ATOM 814 C C . LYS A 1 104 ? -10.003 -18.379 5.370 1.00 61.91 104 LYS A C 1
ATOM 816 O O . LYS A 1 104 ? -11.017 -18.834 4.846 1.00 61.91 104 LYS A O 1
ATOM 821 N N . ALA A 1 105 ? -9.554 -17.157 5.076 1.00 63.41 105 ALA A N 1
ATOM 822 C CA . ALA A 1 105 ? -10.250 -16.248 4.162 1.00 63.41 105 ALA A CA 1
ATOM 823 C C . ALA A 1 105 ? -10.399 -16.813 2.732 1.00 63.41 105 ALA A C 1
ATOM 825 O O . ALA A 1 105 ? -11.460 -16.675 2.122 1.00 63.41 105 ALA A O 1
ATOM 826 N N . MET A 1 106 ? -9.374 -17.491 2.203 1.00 59.91 106 MET A N 1
ATOM 827 C CA . MET A 1 106 ? -9.432 -18.117 0.871 1.00 59.91 106 MET A CA 1
ATOM 828 C C . MET A 1 106 ? -10.388 -19.320 0.813 1.00 59.91 106 MET A C 1
ATOM 830 O O . MET A 1 106 ? -11.043 -19.541 -0.209 1.00 59.91 106 MET A O 1
ATOM 834 N N . MET A 1 107 ? -10.520 -20.080 1.905 1.00 59.91 107 MET A N 1
ATOM 835 C CA . MET A 1 107 ? -11.501 -21.169 1.985 1.00 59.91 107 MET A CA 1
ATOM 836 C C . MET A 1 107 ? -12.945 -20.662 1.914 1.00 59.91 107 MET A C 1
ATOM 838 O O . MET A 1 107 ? -13.749 -21.220 1.168 1.00 59.91 107 MET A O 1
ATOM 842 N N . TYR A 1 108 ? -13.265 -19.557 2.597 1.00 56.31 108 TYR A N 1
ATOM 843 C CA . TYR A 1 108 ? -14.600 -18.949 2.512 1.00 56.31 108 TYR A CA 1
ATOM 844 C C . TYR A 1 108 ? -14.909 -18.398 1.114 1.00 56.31 108 TYR A C 1
ATOM 846 O O . TYR A 1 108 ? -16.022 -18.561 0.620 1.00 56.31 108 TYR A O 1
ATOM 854 N N . GLN A 1 109 ? -13.921 -17.799 0.438 1.00 55.50 109 GLN A N 1
ATOM 855 C CA . GLN A 1 109 ? -14.095 -17.263 -0.920 1.00 55.50 109 GLN A CA 1
ATOM 856 C C . GLN A 1 109 ? -14.318 -18.348 -1.983 1.00 55.50 109 GLN A C 1
ATOM 858 O O . GLN A 1 109 ? -14.939 -18.080 -3.009 1.00 55.50 109 GLN A O 1
ATOM 863 N N . SER A 1 110 ? -13.822 -19.568 -1.758 1.00 56.00 110 SER A N 1
ATOM 864 C CA . SER A 1 110 ? -13.950 -20.677 -2.713 1.00 56.00 110 SER A CA 1
ATOM 865 C C . SER A 1 110 ? -15.234 -21.502 -2.549 1.00 56.00 110 SER A C 1
ATOM 867 O O . SER A 1 110 ? -15.438 -22.454 -3.302 1.00 56.00 110 SER A O 1
ATOM 869 N N . GLY A 1 111 ? -16.121 -21.140 -1.611 1.00 51.41 111 GLY A N 1
ATOM 870 C CA . GLY A 1 111 ? -17.357 -21.885 -1.346 1.00 51.41 111 GLY A CA 1
ATOM 871 C C . GLY A 1 111 ? -17.110 -23.256 -0.709 1.00 51.41 111 GLY A C 1
ATOM 872 O O . GLY A 1 111 ? -17.900 -24.180 -0.913 1.00 51.41 111 GLY A O 1
ATOM 873 N N . GLY A 1 112 ? -15.997 -23.405 0.021 1.00 53.59 112 GLY A N 1
ATOM 874 C CA . GLY A 1 112 ? -15.657 -24.631 0.738 1.00 53.59 112 GLY A CA 1
ATOM 875 C C . GLY A 1 112 ? -16.764 -25.055 1.708 1.00 53.59 112 GLY A C 1
ATOM 876 O O . GLY A 1 112 ? -17.455 -24.220 2.293 1.00 53.59 112 GLY A O 1
ATOM 877 N N . SER A 1 113 ? -16.952 -26.369 1.864 1.00 52.91 113 SER A N 1
ATOM 878 C CA . SER A 1 113 ? -17.882 -26.906 2.866 1.00 52.91 113 SER A CA 1
ATOM 879 C C . SER A 1 113 ? -17.466 -26.466 4.276 1.00 52.91 113 SER A C 1
ATOM 881 O O . SER A 1 113 ? -16.269 -26.276 4.507 1.00 52.91 113 SER A O 1
ATOM 883 N N . PRO A 1 114 ? -18.415 -26.329 5.226 1.00 53.81 114 PRO A N 1
ATOM 884 C CA . PRO A 1 114 ? -18.089 -26.082 6.627 1.00 53.81 114 PRO A CA 1
ATOM 885 C C . PRO A 1 114 ? -16.981 -27.033 7.092 1.00 53.81 114 PRO A C 1
ATOM 887 O O . PRO A 1 114 ? -17.036 -28.231 6.804 1.00 53.81 114 PRO A O 1
ATOM 890 N N . ILE A 1 115 ? -15.973 -26.490 7.782 1.00 55.75 115 ILE A N 1
ATOM 891 C CA . ILE A 1 115 ? -14.744 -27.195 8.196 1.00 55.75 115 ILE A CA 1
ATOM 892 C C . ILE A 1 115 ? -15.073 -28.514 8.928 1.00 55.75 115 ILE A C 1
ATOM 894 O O . ILE A 1 115 ? -14.379 -29.513 8.771 1.00 55.75 115 ILE A O 1
ATOM 898 N N . GLU A 1 116 ? -16.211 -28.536 9.624 1.00 49.47 116 GLU A N 1
ATOM 899 C CA . GLU A 1 116 ? -16.819 -29.658 10.353 1.00 49.47 116 GLU A CA 1
ATOM 900 C C . GLU A 1 116 ? -17.065 -30.926 9.507 1.00 49.47 116 GLU A C 1
ATOM 902 O O . GLU A 1 116 ? -17.247 -32.021 10.045 1.00 49.47 116 GLU A O 1
ATOM 907 N N . HIS A 1 117 ? -17.094 -30.797 8.177 1.00 51.56 117 HIS A N 1
ATOM 908 C CA . HIS A 1 117 ? -17.353 -31.890 7.232 1.00 51.56 117 HIS A CA 1
ATOM 909 C C . HIS A 1 117 ? -16.267 -32.041 6.159 1.00 51.56 117 HIS A C 1
ATOM 911 O O . HIS A 1 117 ? -16.422 -32.850 5.239 1.00 51.56 117 HIS A O 1
ATOM 917 N N . SER A 1 118 ? -15.172 -31.282 6.253 1.00 55.12 118 SER A N 1
ATOM 918 C CA . SER A 1 118 ? -14.080 -31.387 5.290 1.00 55.12 118 SER A CA 1
ATOM 919 C C . SER A 1 118 ? -13.248 -32.647 5.536 1.00 55.12 118 SER A C 1
ATOM 921 O O . SER A 1 118 ? -12.767 -32.900 6.637 1.00 55.12 118 SER A O 1
ATOM 923 N N . LE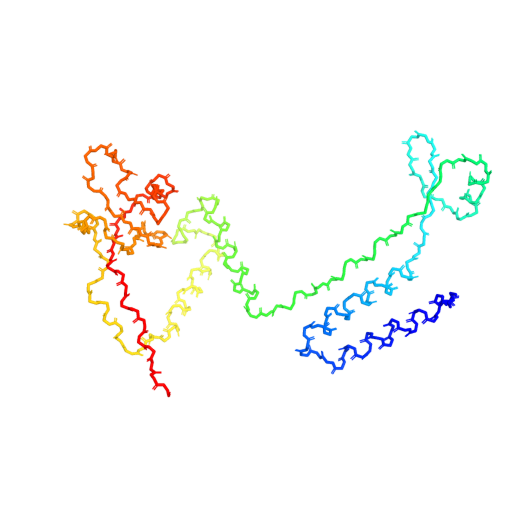U A 1 119 ? -13.048 -33.445 4.483 1.00 55.62 119 LEU A N 1
ATOM 924 C CA . LEU A 1 119 ? -12.146 -34.606 4.490 1.00 55.62 119 LEU A CA 1
ATOM 925 C C . LEU A 1 119 ? -10.675 -34.208 4.272 1.00 55.62 119 LEU A C 1
ATOM 927 O O . LEU A 1 119 ? -9.806 -35.077 4.177 1.00 55.62 119 LEU A O 1
ATOM 931 N N . ASN A 1 120 ? -10.387 -32.910 4.145 1.00 60.81 120 ASN A N 1
ATOM 932 C CA . ASN A 1 120 ? -9.030 -32.411 4.000 1.00 60.81 120 ASN A CA 1
ATOM 933 C C . ASN A 1 120 ? -8.339 -32.392 5.378 1.00 60.81 120 ASN A C 1
ATOM 935 O O . ASN A 1 120 ? -8.799 -31.692 6.282 1.00 60.81 120 ASN A O 1
ATOM 939 N N . PRO A 1 121 ? -7.214 -33.105 5.555 1.00 57.25 121 PRO A N 1
ATOM 940 C CA . PRO A 1 121 ? -6.493 -33.138 6.827 1.00 57.25 121 PRO A CA 1
ATOM 941 C C . PRO A 1 121 ? -5.986 -31.760 7.275 1.00 57.25 121 PRO A C 1
ATOM 943 O O . PRO A 1 121 ? -5.797 -31.548 8.469 1.00 57.25 121 PRO A O 1
ATOM 946 N N . VAL A 1 122 ? -5.792 -30.818 6.344 1.00 60.59 122 VAL A N 1
ATOM 947 C CA . VAL A 1 122 ? -5.425 -29.432 6.675 1.00 60.59 122 VAL A CA 1
ATOM 948 C C . VAL A 1 122 ? -6.580 -28.708 7.369 1.00 60.59 122 VAL A C 1
ATOM 950 O O . VAL A 1 122 ? -6.344 -27.988 8.332 1.00 60.59 122 VAL A O 1
ATOM 953 N N . ASP A 1 123 ? -7.819 -28.946 6.938 1.00 57.03 123 ASP A N 1
ATOM 954 C CA . ASP A 1 123 ? -9.012 -28.285 7.477 1.00 57.03 123 ASP A CA 1
ATOM 955 C C . ASP A 1 123 ? -9.354 -28.838 8.871 1.00 57.03 123 ASP A C 1
ATOM 957 O O . ASP A 1 123 ? -9.663 -28.075 9.784 1.00 57.03 123 ASP A O 1
ATOM 961 N N . ALA A 1 124 ? -9.198 -30.154 9.065 1.00 56.66 124 ALA A N 1
ATOM 962 C CA . ALA A 1 124 ? -9.342 -30.803 10.370 1.00 56.66 124 ALA A CA 1
ATOM 963 C C . ALA A 1 124 ? -8.301 -30.298 11.385 1.00 56.66 124 ALA A C 1
ATOM 965 O O . ALA A 1 124 ? -8.645 -29.963 12.517 1.00 56.66 124 ALA A O 1
ATOM 966 N N . TRP A 1 125 ? -7.03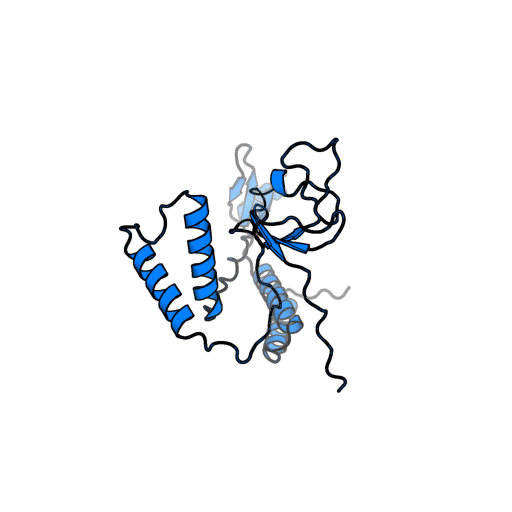8 -30.172 10.965 1.00 63.28 125 TRP A N 1
ATOM 967 C CA . TRP A 1 125 ? -5.983 -29.609 11.810 1.00 63.28 125 TRP A CA 1
ATOM 968 C C . TRP A 1 125 ? -6.248 -28.136 12.160 1.00 63.28 125 TRP A C 1
ATOM 970 O O . TRP A 1 125 ? -6.017 -27.716 13.294 1.00 63.28 125 TRP A O 1
ATOM 980 N N . LEU A 1 126 ? -6.786 -27.359 11.214 1.00 62.66 126 LEU A N 1
ATOM 981 C CA . LEU A 1 126 ? -7.163 -25.961 11.432 1.00 62.66 126 LEU A CA 1
ATOM 982 C C . LEU A 1 126 ? -8.270 -25.823 12.490 1.00 62.66 126 LEU A C 1
ATOM 984 O O . LEU A 1 126 ? -8.195 -24.947 13.351 1.00 62.66 126 LEU A O 1
ATOM 988 N N . PHE A 1 127 ? -9.266 -26.711 12.442 1.00 61.84 127 PHE A N 1
ATOM 989 C CA . PHE A 1 127 ? -10.366 -26.765 13.405 1.00 61.84 127 PHE A CA 1
ATOM 990 C C . PHE A 1 127 ? -9.886 -27.110 14.817 1.00 61.84 127 PHE A C 1
ATOM 992 O O . PHE A 1 127 ? -10.236 -26.432 15.782 1.00 61.84 127 PHE A O 1
ATOM 999 N N . GLU A 1 128 ? -9.048 -28.141 14.940 1.00 63.41 128 GLU A N 1
ATOM 1000 C CA . GLU A 1 128 ? -8.483 -28.56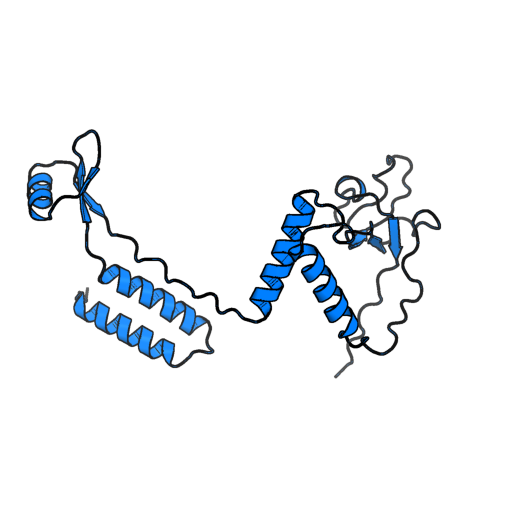6 16.224 1.00 63.41 128 GLU A CA 1
ATOM 1001 C C . GLU A 1 128 ? -7.606 -27.472 16.851 1.00 63.41 128 GLU A C 1
ATOM 1003 O O . GLU A 1 128 ? -7.653 -27.258 18.065 1.00 63.41 128 GLU A O 1
ATOM 1008 N N . ALA A 1 129 ? -6.844 -26.738 16.032 1.00 64.31 129 ALA A N 1
ATOM 1009 C CA . ALA A 1 129 ? -6.049 -25.601 16.485 1.00 64.31 129 ALA A CA 1
ATOM 1010 C C . ALA A 1 129 ? -6.932 -24.444 16.992 1.00 64.31 129 ALA A C 1
ATOM 1012 O O . ALA A 1 129 ? -6.650 -23.874 18.048 1.00 64.31 129 ALA A O 1
ATOM 1013 N N . GLU A 1 130 ? -8.022 -24.117 16.292 1.00 62.47 130 GLU A N 1
ATOM 1014 C CA . GLU A 1 130 ? -8.982 -23.085 16.710 1.00 62.47 130 GLU A CA 1
ATOM 1015 C C . GLU A 1 130 ? -9.662 -23.456 18.039 1.00 62.47 130 GLU A C 1
ATOM 1017 O O . GLU A 1 130 ? -9.684 -22.651 18.975 1.00 62.47 130 GLU A O 1
ATOM 1022 N N . GLU A 1 131 ? -10.113 -24.706 18.181 1.00 65.00 131 GLU A N 1
ATOM 1023 C CA . GLU A 1 131 ? -10.652 -25.228 19.441 1.00 65.00 131 GLU A CA 1
ATOM 1024 C C . GLU A 1 131 ? -9.633 -25.167 20.588 1.00 65.00 131 GLU A C 1
ATOM 1026 O O . GLU A 1 131 ? -9.983 -24.784 21.706 1.00 65.00 131 GLU A O 1
ATOM 1031 N N . ALA A 1 132 ? -8.378 -25.551 20.342 1.00 62.56 132 ALA A N 1
ATOM 1032 C CA . ALA A 1 132 ? -7.329 -25.539 21.359 1.00 62.56 132 ALA A CA 1
ATOM 1033 C C . ALA A 1 132 ? -7.016 -24.113 21.837 1.00 62.56 132 ALA A C 1
ATOM 1035 O O . ALA A 1 132 ? -6.837 -23.890 23.036 1.00 62.56 132 ALA A O 1
ATOM 1036 N N . THR A 1 133 ? -7.023 -23.144 20.918 1.00 61.84 133 THR A N 1
ATOM 1037 C CA . THR A 1 133 ? -6.797 -21.726 21.229 1.00 61.84 133 THR A CA 1
ATOM 1038 C C . THR A 1 133 ? -7.970 -21.145 22.023 1.00 61.84 133 THR A C 1
ATOM 1040 O O . THR A 1 133 ? -7.760 -20.459 23.022 1.00 61.84 133 THR A O 1
ATOM 1043 N N . MET A 1 134 ? -9.211 -21.490 21.658 1.00 59.38 134 MET A N 1
ATOM 1044 C CA . MET A 1 134 ? -10.409 -21.107 22.419 1.00 59.38 134 MET A CA 1
ATOM 1045 C C . MET A 1 134 ? -10.451 -21.738 23.817 1.00 59.38 134 MET A C 1
ATOM 1047 O O . MET A 1 134 ? -10.890 -21.095 24.766 1.00 59.38 134 MET A O 1
ATOM 1051 N N . LYS A 1 135 ? -9.968 -22.977 23.974 1.00 60.56 135 LYS A N 1
ATOM 1052 C CA . LYS A 1 135 ? -9.888 -23.671 25.274 1.00 60.56 135 LYS A CA 1
ATOM 1053 C C . LYS A 1 135 ? -8.778 -23.130 26.183 1.00 60.56 135 LYS A C 1
ATOM 1055 O O . LYS A 1 135 ? -8.880 -23.285 27.397 1.00 60.56 135 LYS A O 1
ATOM 1060 N N . GLN A 1 136 ? -7.729 -22.526 25.619 1.00 53.81 136 GLN A N 1
ATOM 1061 C CA . GLN A 1 136 ? -6.635 -21.887 26.365 1.00 53.81 136 GLN A CA 1
ATOM 1062 C C . GLN A 1 136 ? -6.850 -20.397 26.633 1.00 53.81 136 GLN A C 1
ATOM 1064 O O . GLN A 1 136 ? -6.144 -19.835 27.470 1.00 53.81 136 GLN A O 1
ATOM 1069 N N . ALA A 1 137 ? -7.803 -19.754 25.958 1.00 49.38 137 ALA A N 1
ATOM 1070 C CA . ALA A 1 137 ? -8.178 -18.388 26.273 1.00 49.38 137 ALA A CA 1
ATOM 1071 C C . ALA A 1 137 ? -8.749 -18.346 27.697 1.00 49.38 137 ALA A C 1
ATOM 1073 O O . ALA A 1 137 ? -9.834 -18.866 27.965 1.00 49.38 137 ALA A O 1
ATOM 1074 N N . GLU A 1 138 ? -8.005 -17.744 28.629 1.00 44.97 138 GLU A N 1
ATOM 1075 C CA . GLU A 1 138 ? -8.545 -17.444 29.950 1.00 44.97 138 GLU A CA 1
ATOM 1076 C C . GLU A 1 138 ? -9.798 -16.576 29.760 1.00 44.97 138 GLU A C 1
ATOM 1078 O O . GLU A 1 138 ? -9.737 -15.557 29.061 1.00 44.97 138 GLU A O 1
ATOM 1083 N N . PRO A 1 139 ? -10.952 -16.950 30.342 1.00 47.53 139 PRO A N 1
ATOM 1084 C CA . PRO A 1 139 ? -12.111 -16.084 30.306 1.00 47.53 139 PRO A CA 1
ATOM 1085 C C . PRO A 1 139 ? -11.719 -14.776 30.985 1.00 47.53 139 PRO A C 1
ATOM 1087 O O . PRO A 1 139 ? -11.359 -14.760 32.164 1.00 47.53 139 PRO A O 1
ATOM 1090 N N . VAL A 1 140 ? -11.779 -13.678 30.234 1.00 43.06 140 VAL A N 1
ATOM 1091 C CA . VAL A 1 140 ? -11.534 -12.339 30.768 1.00 43.06 140 VAL A CA 1
ATOM 1092 C C . VAL A 1 140 ? -12.534 -12.121 31.911 1.00 43.06 140 VAL A C 1
ATOM 1094 O O . VAL A 1 140 ? -13.738 -12.008 31.685 1.00 43.06 140 VAL A O 1
ATOM 1097 N N . SER A 1 141 ? -12.070 -12.168 33.159 1.00 45.56 141 SER A N 1
ATOM 1098 C CA . SER A 1 141 ? -12.928 -12.030 34.344 1.00 45.56 141 SER A CA 1
ATOM 1099 C C . SER A 1 141 ? -12.911 -10.587 34.879 1.00 45.56 141 SER A C 1
ATOM 1101 O O . SER A 1 141 ? -11.881 -9.929 34.737 1.00 45.56 141 SER A O 1
ATOM 1103 N N . PRO A 1 142 ? -13.964 -10.081 35.562 1.00 50.78 142 PRO A N 1
ATOM 1104 C CA . PRO A 1 142 ? -15.329 -10.581 35.688 1.00 50.78 142 PRO A CA 1
ATOM 1105 C C . PRO A 1 142 ? -16.371 -9.618 35.073 1.00 50.78 142 PRO A C 1
ATOM 1107 O O . PRO A 1 142 ? -16.311 -8.405 35.228 1.00 50.78 142 PRO A O 1
ATOM 1110 N N . THR A 1 143 ? -17.420 -10.195 34.491 1.00 43.94 143 THR A N 1
ATOM 1111 C CA . THR A 1 143 ? -18.751 -9.586 34.335 1.00 43.94 143 THR A CA 1
ATOM 1112 C C . THR A 1 143 ? -18.804 -8.162 33.747 1.00 43.94 143 THR A C 1
ATOM 1114 O O . THR A 1 143 ? -19.278 -7.232 34.402 1.00 43.94 143 THR A O 1
ATOM 1117 N N . TYR A 1 144 ? -18.476 -7.992 32.463 1.00 42.94 144 TYR A N 1
ATOM 1118 C CA . TYR A 1 144 ? -19.198 -6.973 31.696 1.00 42.94 144 TYR A CA 1
ATOM 1119 C C . TYR A 1 144 ? -20.643 -7.473 31.581 1.00 42.94 144 TYR A C 1
ATOM 1121 O O . TYR A 1 144 ? -20.952 -8.344 30.768 1.00 42.94 144 TYR A O 1
ATOM 1129 N N . LYS A 1 145 ? -21.523 -7.021 32.486 1.00 44.81 145 LYS A N 1
ATOM 1130 C CA . LYS A 1 145 ? -22.962 -7.242 32.334 1.00 44.81 145 LYS A CA 1
ATOM 1131 C C . LYS A 1 145 ? -23.396 -6.394 31.146 1.00 44.81 145 LYS A C 1
ATOM 1133 O O . LYS A 1 145 ? -23.779 -5.242 31.326 1.00 44.81 145 LYS A O 1
ATOM 1138 N N . LEU A 1 146 ? -23.335 -6.965 29.942 1.00 46.94 146 LEU A N 1
ATOM 1139 C CA . LEU A 1 146 ? -24.285 -6.594 28.903 1.00 46.94 146 LEU A CA 1
ATOM 1140 C C . LEU A 1 146 ? -25.664 -6.821 29.515 1.00 46.94 146 LEU A C 1
ATOM 1142 O O . LEU A 1 146 ? -26.132 -7.954 29.636 1.00 46.94 146 LEU A O 1
ATOM 1146 N N . HIS A 1 147 ? -26.247 -5.749 30.031 1.00 47.22 147 HIS A N 1
ATOM 1147 C CA . HIS A 1 147 ? -27.643 -5.745 30.396 1.00 47.22 147 HIS A CA 1
ATOM 1148 C C . HIS A 1 147 ? -28.393 -5.797 29.065 1.00 47.22 147 HIS A C 1
ATOM 1150 O O . HIS A 1 147 ? -28.398 -4.821 28.326 1.00 47.22 147 HIS A O 1
ATOM 1156 N N . ASP A 1 148 ? -28.911 -6.989 28.778 1.00 61.28 148 ASP A N 1
ATOM 1157 C CA . ASP A 1 148 ? -29.608 -7.411 27.563 1.00 61.28 148 ASP A CA 1
ATOM 1158 C C . ASP A 1 148 ? -28.673 -7.670 26.366 1.00 61.28 148 ASP A C 1
ATOM 1160 O O . ASP A 1 148 ? -28.123 -6.767 25.741 1.00 61.28 148 ASP A O 1
ATOM 1164 N N . GLY A 1 149 ? -28.449 -8.959 26.085 1.00 72.94 149 GLY A N 1
ATOM 1165 C CA . GLY A 1 149 ? -27.687 -9.429 24.926 1.00 72.94 149 GLY A CA 1
ATOM 1166 C C . GLY A 1 149 ? -28.398 -9.159 23.596 1.00 72.94 149 GLY A C 1
ATOM 1167 O O . GLY A 1 149 ? -29.390 -8.441 23.533 1.00 72.94 149 GLY A O 1
ATOM 1168 N N . TRP A 1 150 ? -27.886 -9.756 22.520 1.00 84.75 150 TRP A N 1
ATOM 1169 C CA . TRP A 1 150 ? -28.469 -9.653 21.181 1.00 84.75 150 TRP A CA 1
ATOM 1170 C C . TRP A 1 150 ? -29.968 -9.998 21.167 1.00 84.75 150 TRP A C 1
ATOM 1172 O O . TRP A 1 150 ? -30.359 -11.113 21.510 1.00 84.75 150 TRP A O 1
ATOM 1182 N N . VAL A 1 151 ? -30.793 -9.044 20.741 1.00 85.19 151 VAL A N 1
ATOM 1183 C CA . VAL A 1 151 ? -32.240 -9.170 20.548 1.00 85.19 151 VAL A CA 1
ATOM 1184 C C . VAL A 1 151 ? -32.506 -9.519 19.090 1.00 85.19 151 VAL A C 1
ATOM 1186 O O . VAL A 1 151 ? -32.027 -8.831 18.189 1.00 85.19 151 VAL A O 1
ATOM 1189 N N . SER A 1 152 ? -33.276 -10.575 18.838 1.00 85.31 152 SER A N 1
ATOM 1190 C CA . SER A 1 152 ? -33.682 -10.929 17.476 1.00 85.31 152 SER A CA 1
ATOM 1191 C C . SER A 1 152 ? -34.632 -9.877 16.902 1.00 85.31 152 SER A C 1
ATOM 1193 O O . SER A 1 152 ? -35.617 -9.501 17.543 1.00 85.31 152 SER A O 1
ATOM 1195 N N . CYS A 1 153 ? -34.394 -9.448 15.660 1.00 84.94 153 CYS A N 1
ATOM 1196 C CA . CYS A 1 153 ? -35.267 -8.498 14.963 1.00 84.94 153 CYS A CA 1
ATOM 1197 C C . CYS A 1 153 ? -36.696 -9.034 14.770 1.00 84.94 153 CYS A C 1
ATOM 1199 O O . CYS A 1 153 ? -37.629 -8.246 14.633 1.00 84.94 153 CYS A O 1
ATOM 1201 N N . GLY A 1 154 ? -36.881 -10.361 14.786 1.00 83.12 154 GLY A N 1
ATOM 1202 C CA . GLY A 1 154 ? -38.202 -10.992 14.729 1.00 83.12 154 GLY A CA 1
ATOM 1203 C C . GLY A 1 154 ? -38.971 -10.966 16.055 1.00 83.12 154 GLY A C 1
ATOM 1204 O O . GLY A 1 154 ? -40.192 -11.094 16.049 1.00 83.12 154 GLY A O 1
ATOM 1205 N N . GLU A 1 155 ? -38.282 -10.802 17.187 1.00 84.19 155 GLU A N 1
ATOM 1206 C CA . GLU A 1 155 ? -38.912 -10.698 18.510 1.00 84.19 155 GLU A CA 1
ATOM 1207 C C . GLU A 1 155 ? -39.285 -9.255 18.832 1.00 84.19 155 GLU A C 1
ATOM 1209 O O . GLU A 1 155 ? -40.381 -8.972 19.321 1.00 84.19 155 GLU A O 1
ATOM 1214 N N . ARG A 1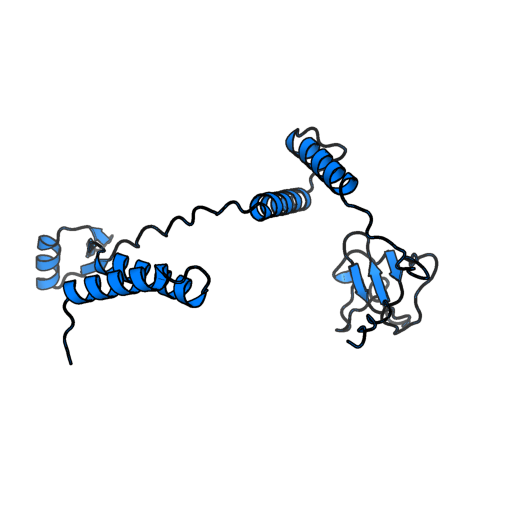 156 ? -38.354 -8.336 18.570 1.00 85.12 156 ARG A N 1
ATOM 1215 C CA . ARG A 1 156 ? -38.514 -6.920 18.865 1.00 85.12 156 ARG A CA 1
ATOM 1216 C C . ARG A 1 156 ? -37.579 -6.101 17.987 1.00 85.12 156 ARG A C 1
ATOM 1218 O O . ARG A 1 156 ? -36.399 -6.412 17.866 1.00 85.12 156 ARG A O 1
ATOM 1225 N N . LEU A 1 157 ? -38.101 -5.002 17.460 1.00 87.56 157 LEU A N 1
ATOM 1226 C CA . LEU A 1 157 ? -37.324 -3.984 16.761 1.00 87.56 157 LEU A CA 1
ATOM 1227 C C . LEU A 1 157 ? -36.857 -2.898 17.748 1.00 87.56 157 LEU A C 1
ATOM 1229 O O . LEU A 1 157 ? -37.503 -2.700 18.787 1.00 87.56 157 LEU A O 1
ATOM 1233 N N . PRO A 1 158 ? -35.727 -2.224 17.479 1.00 87.94 158 PRO A N 1
ATOM 1234 C CA . PRO A 1 158 ? -35.321 -1.063 18.261 1.00 87.94 158 PRO A CA 1
ATOM 1235 C C . PRO A 1 158 ? -36.263 0.119 18.005 1.00 87.94 158 PRO A C 1
ATOM 1237 O O . PRO A 1 158 ? -37.034 0.122 17.044 1.00 87.94 158 PRO A O 1
ATOM 1240 N N . ASP A 1 159 ? -36.178 1.134 18.861 1.00 86.69 159 ASP A N 1
ATOM 1241 C CA . ASP A 1 159 ? -36.903 2.383 18.641 1.00 86.69 159 ASP A CA 1
ATOM 1242 C C . ASP A 1 159 ? -36.434 3.030 17.329 1.00 86.69 159 ASP A C 1
ATOM 1244 O O . ASP A 1 159 ? -35.233 3.060 17.030 1.00 86.69 159 ASP A O 1
ATOM 1248 N N . ALA A 1 160 ? -37.388 3.539 16.545 1.00 87.00 160 ALA A N 1
ATOM 1249 C CA . ALA A 1 160 ? -37.093 4.184 15.273 1.00 87.00 160 ALA A CA 1
ATOM 1250 C C . ALA A 1 160 ? -36.085 5.329 15.462 1.00 87.00 160 ALA A C 1
ATOM 1252 O O . ALA A 1 160 ? -36.083 6.030 16.476 1.00 87.00 160 ALA A O 1
ATOM 1253 N N . ASP A 1 161 ? -35.201 5.485 14.482 1.00 83.56 161 ASP A N 1
ATOM 1254 C CA . ASP A 1 161 ? -34.145 6.494 14.457 1.00 83.56 161 ASP A CA 1
ATOM 1255 C C . ASP A 1 161 ? -33.110 6.427 15.601 1.00 83.56 161 ASP A C 1
ATOM 1257 O O . ASP A 1 161 ? -32.339 7.368 15.805 1.00 83.56 161 ASP A O 1
ATOM 1261 N N . THR A 1 162 ? -33.019 5.298 16.308 1.00 86.38 162 THR A N 1
ATOM 1262 C CA . THR A 1 162 ? -31.996 5.071 17.341 1.00 86.38 162 THR A CA 1
ATOM 1263 C C . THR A 1 162 ? -30.826 4.255 16.796 1.00 86.38 162 THR A C 1
ATOM 1265 O O . THR A 1 162 ? -31.022 3.195 16.202 1.00 86.38 162 THR A O 1
ATOM 1268 N N . TYR A 1 163 ? -29.596 4.726 17.029 1.00 88.81 163 TYR A N 1
ATOM 1269 C CA . TYR A 1 163 ? -28.391 3.969 16.688 1.00 88.81 163 TYR A CA 1
ATOM 1270 C C . TYR A 1 163 ? -28.193 2.791 17.642 1.00 88.81 163 TYR A C 1
ATOM 1272 O O . TYR A 1 163 ? -28.147 2.951 18.865 1.00 88.81 163 TYR A O 1
ATOM 1280 N N . VAL A 1 164 ? -28.042 1.608 17.061 1.00 90.00 164 VAL A N 1
ATOM 1281 C CA . VAL A 1 164 ? -27.862 0.332 17.750 1.00 90.00 164 VAL A CA 1
ATOM 1282 C C . VAL A 1 164 ? -26.731 -0.454 17.096 1.00 90.00 164 VAL A C 1
ATOM 1284 O O . VAL A 1 164 ? -26.351 -0.194 15.954 1.00 90.00 164 VAL A O 1
ATOM 1287 N N . LEU A 1 165 ? -26.179 -1.430 17.810 1.00 90.19 165 LEU A N 1
ATOM 1288 C CA . LEU A 1 165 ? -25.342 -2.441 17.174 1.00 90.19 165 LEU A CA 1
ATOM 1289 C C . LEU A 1 165 ? -26.243 -3.437 16.455 1.00 90.19 165 LEU A C 1
ATOM 1291 O O . LEU A 1 165 ? -27.239 -3.883 17.020 1.00 90.19 165 LEU A O 1
ATOM 1295 N N . VAL A 1 166 ? -25.877 -3.801 15.233 1.00 89.56 166 VAL A N 1
ATOM 1296 C CA . VAL A 1 166 ? -26.603 -4.742 14.378 1.00 89.56 166 VAL A CA 1
ATOM 1297 C C . VAL A 1 166 ? -25.705 -5.906 13.987 1.00 89.56 166 VAL A C 1
ATOM 1299 O O . VAL A 1 166 ? -24.489 -5.752 13.875 1.00 89.56 166 VAL A O 1
ATOM 1302 N N . SER A 1 167 ? -26.305 -7.077 13.790 1.00 86.31 167 SER A N 1
ATOM 1303 C CA . SER A 1 167 ? -25.614 -8.293 13.375 1.00 86.31 167 SER A CA 1
ATOM 1304 C C . SER A 1 167 ? -26.463 -9.147 12.438 1.00 86.31 167 SER A C 1
ATOM 1306 O O . SER A 1 167 ? -27.660 -9.365 12.654 1.00 86.31 167 SER A O 1
ATOM 1308 N N . ASN A 1 168 ? -25.821 -9.702 11.414 1.00 82.12 168 ASN A N 1
ATOM 1309 C CA . ASN A 1 168 ? -26.386 -10.734 10.536 1.00 82.12 168 ASN A CA 1
ATOM 1310 C C . ASN A 1 168 ? -25.735 -12.116 10.750 1.00 82.12 168 ASN A C 1
ATOM 1312 O O . ASN A 1 168 ? -25.869 -13.003 9.912 1.00 82.12 168 ASN A O 1
ATOM 1316 N N . GLY A 1 169 ? -24.994 -12.291 11.850 1.00 77.06 169 GLY A N 1
ATOM 1317 C CA . GLY A 1 169 ? -24.254 -13.519 12.163 1.00 77.06 169 GLY A CA 1
ATOM 1318 C C . GLY A 1 169 ? -22.866 -13.615 11.519 1.00 77.06 169 GLY A C 1
ATOM 1319 O O . GLY A 1 169 ? -22.045 -14.393 11.995 1.00 77.06 169 GLY A O 1
ATOM 1320 N N . PHE A 1 170 ? -22.569 -12.799 10.503 1.00 73.75 170 PHE A N 1
ATOM 1321 C CA . PHE A 1 170 ? -21.250 -12.733 9.855 1.00 73.75 170 PHE A CA 1
ATOM 1322 C C . PHE A 1 170 ? -20.547 -11.392 10.067 1.00 73.75 170 PHE A C 1
ATOM 1324 O O . PHE A 1 170 ? -19.325 -11.338 10.179 1.00 73.75 170 PHE A O 1
ATOM 1331 N N . TRP A 1 171 ? -21.318 -10.311 10.121 1.00 79.75 171 TRP A N 1
ATOM 1332 C CA . TRP A 1 171 ? -20.844 -8.950 10.305 1.00 79.75 171 TRP A CA 1
ATOM 1333 C C . TRP A 1 171 ? -21.563 -8.297 11.480 1.00 79.75 171 TRP A C 1
ATOM 1335 O O . TRP A 1 171 ? -22.750 -8.543 11.703 1.00 79.75 171 TRP A O 1
ATOM 1345 N N . VAL A 1 172 ? -20.825 -7.461 12.208 1.00 85.50 172 VAL A N 1
ATOM 1346 C CA . VAL A 1 172 ? -21.334 -6.608 13.279 1.00 85.50 172 VAL A CA 1
ATOM 1347 C C . VAL A 1 172 ? -20.946 -5.172 12.965 1.00 85.50 172 VAL A C 1
ATOM 1349 O O . VAL A 1 172 ? -19.781 -4.896 12.679 1.00 85.50 172 VAL A O 1
ATOM 1352 N N . GLY A 1 173 ? -21.899 -4.256 13.081 1.00 86.19 173 GLY A N 1
ATOM 1353 C CA . GLY A 1 173 ? -21.630 -2.829 12.969 1.00 86.19 173 GLY A CA 1
ATOM 1354 C C . GLY A 1 173 ? -22.715 -1.987 13.612 1.00 86.19 173 GLY A C 1
ATOM 1355 O O . GLY A 1 173 ? -23.524 -2.491 14.389 1.00 86.19 173 GLY A O 1
ATOM 1356 N N . VAL A 1 174 ? -22.701 -0.691 13.320 1.00 88.75 174 VAL A N 1
ATOM 1357 C CA . VAL A 1 174 ? -23.689 0.262 13.830 1.00 88.75 174 VAL A CA 1
ATOM 1358 C C . VAL A 1 174 ? -24.746 0.480 12.759 1.00 88.75 174 VAL A C 1
ATOM 1360 O O . VAL A 1 174 ? -24.421 0.712 11.598 1.00 88.75 174 VAL A O 1
ATOM 1363 N N . GLY A 1 175 ? -26.010 0.405 13.156 1.00 90.12 175 GLY A N 1
ATOM 1364 C CA . GLY A 1 175 ? -27.142 0.631 12.274 1.00 90.12 175 GLY A CA 1
ATOM 1365 C C . GLY A 1 175 ? -28.287 1.313 13.004 1.00 90.12 175 GLY A C 1
ATOM 1366 O O . GLY A 1 175 ? -28.335 1.372 14.233 1.00 90.12 175 GLY A O 1
ATOM 1367 N N . LYS A 1 176 ? -29.217 1.840 12.224 1.00 91.69 176 LYS A N 1
ATOM 1368 C CA . LYS A 1 176 ? -30.405 2.547 12.675 1.00 91.69 176 LYS A CA 1
ATOM 1369 C C . LYS A 1 176 ? -31.613 1.956 11.966 1.00 91.69 176 LYS A C 1
ATOM 1371 O O . LYS A 1 176 ? -31.592 1.784 10.749 1.00 91.69 176 LYS A O 1
ATOM 1376 N N . TYR A 1 177 ? -32.658 1.653 12.724 1.00 89.44 177 TYR A N 1
ATOM 1377 C CA . TYR A 1 177 ? -33.914 1.169 12.162 1.00 89.44 177 TYR A CA 1
ATOM 1378 C C . TYR A 1 177 ? -34.840 2.340 11.813 1.00 89.44 177 TYR A C 1
ATOM 1380 O O . TYR A 1 177 ? -34.994 3.272 12.605 1.00 89.44 177 TYR A O 1
ATOM 1388 N N . SER A 1 178 ? -35.472 2.278 10.644 1.00 85.31 178 SER A N 1
ATOM 1389 C CA . SER A 1 178 ? -36.493 3.212 10.177 1.00 85.31 178 SER A CA 1
ATOM 1390 C C . SER A 1 178 ? -37.794 2.463 9.888 1.00 85.31 178 SER A C 1
ATOM 1392 O O . SER A 1 178 ? -37.822 1.496 9.124 1.00 85.31 178 SER A O 1
ATOM 1394 N N . ASP A 1 179 ? -38.885 2.928 10.493 1.00 84.31 179 ASP A N 1
ATOM 1395 C CA . ASP A 1 179 ? -40.245 2.404 10.335 1.00 84.31 179 ASP A CA 1
ATOM 1396 C C . ASP A 1 179 ? -41.054 3.154 9.262 1.00 84.31 179 ASP A C 1
ATOM 1398 O O . ASP A 1 179 ? -42.273 3.006 9.176 1.00 84.31 179 ASP A O 1
ATOM 1402 N N . ALA A 1 180 ? -40.385 3.958 8.432 1.00 83.94 180 ALA A N 1
ATOM 1403 C CA . ALA A 1 180 ? -41.043 4.772 7.427 1.00 83.94 180 ALA A CA 1
ATOM 1404 C C . ALA A 1 180 ? -41.804 3.915 6.397 1.00 83.94 180 ALA A C 1
ATOM 1406 O O . ALA A 1 180 ? -41.232 3.066 5.718 1.00 83.94 180 ALA A O 1
ATOM 1407 N N . GLU A 1 181 ? -43.100 4.195 6.231 1.00 79.69 181 GLU A N 1
ATOM 1408 C CA . GLU A 1 181 ? -44.022 3.405 5.395 1.00 79.69 181 GLU A CA 1
ATOM 1409 C C . GLU A 1 181 ? -43.677 3.388 3.894 1.00 79.69 181 GLU A C 1
ATOM 1411 O O . GLU A 1 181 ? -44.185 2.547 3.155 1.00 79.69 181 GLU A O 1
ATOM 1416 N N . TYR A 1 182 ? -42.842 4.319 3.422 1.00 82.19 182 TYR A N 1
ATOM 1417 C CA . TYR A 1 182 ? -42.406 4.376 2.023 1.00 82.19 182 TYR A CA 1
ATOM 1418 C C . TYR A 1 182 ? -41.188 3.490 1.722 1.00 82.19 182 TYR A C 1
ATOM 1420 O O . TYR A 1 182 ? -40.789 3.410 0.560 1.00 82.19 182 TYR A O 1
ATOM 1428 N N . LEU A 1 183 ? -40.585 2.866 2.740 1.00 81.31 183 LEU A N 1
ATOM 1429 C CA . LEU A 1 183 ? -39.428 1.987 2.590 1.00 81.31 183 LEU A CA 1
ATOM 1430 C C . LEU A 1 183 ? -39.865 0.567 2.223 1.00 81.31 183 LEU A C 1
ATOM 1432 O O . LEU A 1 183 ? -40.822 0.017 2.773 1.00 81.31 183 LEU A O 1
ATOM 1436 N N . SER A 1 184 ? -39.131 -0.038 1.297 1.00 77.56 184 SER A N 1
ATOM 1437 C CA . SER A 1 184 ? -39.303 -1.439 0.928 1.00 77.56 184 SER A CA 1
ATOM 1438 C C . SER A 1 184 ? -38.698 -2.359 1.996 1.00 77.56 184 SER A C 1
ATOM 1440 O O . SER A 1 184 ? -37.763 -1.964 2.696 1.00 77.56 184 SER A O 1
ATOM 1442 N N . PRO A 1 185 ? -39.160 -3.620 2.100 1.00 68.19 185 PRO A N 1
ATOM 1443 C CA . PRO A 1 185 ? -38.492 -4.623 2.925 1.00 68.19 185 PRO A CA 1
ATOM 1444 C C . PRO A 1 185 ? -37.009 -4.742 2.535 1.00 68.19 185 PRO A C 1
ATOM 1446 O O . PRO A 1 185 ? -36.704 -5.060 1.386 1.00 68.19 185 PRO A O 1
ATOM 1449 N N . GLY A 1 186 ? -36.105 -4.473 3.481 1.00 71.75 186 GLY A N 1
ATOM 1450 C CA . GLY A 1 186 ? -34.653 -4.402 3.243 1.00 71.75 186 GLY A CA 1
ATOM 1451 C C . GLY A 1 186 ? -34.088 -2.980 3.098 1.00 71.75 186 GLY A C 1
ATOM 1452 O O . GLY A 1 186 ? -32.895 -2.812 2.880 1.00 71.75 186 GLY A O 1
ATOM 1453 N N . GLU A 1 187 ? -34.911 -1.941 3.244 1.00 82.56 187 GLU A N 1
ATOM 1454 C CA . GLU A 1 187 ? -34.465 -0.533 3.291 1.00 82.56 187 GLU A CA 1
ATOM 1455 C C . GLU A 1 187 ? -34.624 0.080 4.696 1.00 82.56 187 GLU A C 1
ATOM 1457 O O . GLU A 1 187 ? -34.271 1.235 4.946 1.00 82.56 187 GLU A O 1
ATOM 1462 N N . ASN A 1 188 ? -35.153 -0.704 5.638 1.00 86.94 188 ASN A N 1
ATOM 1463 C CA . ASN A 1 188 ? -35.434 -0.273 7.004 1.00 86.94 188 ASN A CA 1
ATOM 1464 C C . ASN A 1 188 ? -34.171 -0.119 7.857 1.00 86.94 188 ASN A C 1
ATOM 1466 O O . ASN A 1 188 ? -34.189 0.640 8.821 1.00 86.94 188 ASN A O 1
ATOM 1470 N N . TRP A 1 189 ? -33.087 -0.820 7.527 1.00 88.00 189 TRP A N 1
ATOM 1471 C CA . TRP A 1 189 ? -31.816 -0.706 8.235 1.00 88.00 189 TRP A CA 1
ATOM 1472 C C . TRP A 1 189 ? -30.869 0.213 7.481 1.00 88.00 189 TRP A C 1
ATOM 1474 O O . TRP A 1 189 ? -30.520 -0.063 6.335 1.00 88.00 189 TRP A O 1
ATOM 1484 N N . GLN A 1 190 ? -30.454 1.292 8.137 1.00 87.75 190 GLN A N 1
ATOM 1485 C CA . GLN A 1 190 ? -29.585 2.316 7.569 1.00 87.75 190 GLN A CA 1
ATOM 1486 C C . GLN A 1 190 ? -28.343 2.524 8.427 1.00 87.75 190 GLN A C 1
ATOM 1488 O O . GLN A 1 190 ? -28.415 2.441 9.654 1.00 87.75 190 GLN A O 1
ATOM 1493 N N . ASP A 1 191 ? -27.210 2.795 7.792 1.00 84.12 191 ASP A N 1
ATOM 1494 C CA . ASP A 1 191 ? -25.987 3.186 8.488 1.00 84.12 191 ASP A CA 1
ATOM 1495 C C . ASP A 1 191 ? -25.974 4.698 8.808 1.00 84.12 191 ASP A C 1
ATOM 1497 O O . ASP A 1 191 ? -26.961 5.417 8.623 1.00 84.12 191 ASP A O 1
ATOM 1501 N N . GLU A 1 192 ? -24.846 5.197 9.314 1.00 78.62 192 GLU A N 1
ATOM 1502 C CA . GLU A 1 192 ? -24.646 6.621 9.616 1.00 78.62 192 GLU A CA 1
ATOM 1503 C C . GLU A 1 192 ? -24.668 7.541 8.378 1.00 78.62 192 GLU A C 1
ATOM 1505 O O . GLU A 1 192 ? -24.881 8.749 8.512 1.00 78.62 192 GLU A O 1
ATOM 1510 N N . HIS A 1 193 ? -24.506 6.981 7.177 1.00 80.31 193 HIS A N 1
ATOM 1511 C CA . HIS A 1 193 ? -24.566 7.676 5.891 1.00 80.31 193 HIS A CA 1
ATOM 1512 C C . HIS A 1 193 ? -25.944 7.563 5.216 1.00 80.31 193 HIS A C 1
ATOM 1514 O O . HIS A 1 193 ? -26.117 8.051 4.097 1.00 80.31 193 HIS A O 1
ATOM 1520 N N . CYS A 1 194 ? -26.934 6.978 5.902 1.00 74.50 194 CYS A N 1
ATOM 1521 C CA . CYS A 1 194 ? -28.256 6.640 5.365 1.00 74.50 194 CYS A CA 1
ATOM 1522 C C . CYS A 1 194 ? -28.210 5.605 4.223 1.00 74.50 194 CYS A C 1
ATOM 1524 O O . CYS A 1 194 ? -29.133 5.546 3.407 1.00 74.50 194 CYS A O 1
ATOM 1526 N N . GLU A 1 195 ? -27.156 4.790 4.151 1.00 80.31 195 GLU A N 1
ATOM 1527 C CA . GLU A 1 195 ? -27.049 3.678 3.210 1.00 80.31 195 GLU A CA 1
ATOM 1528 C C . GLU A 1 195 ? -27.780 2.445 3.746 1.00 80.31 195 GLU A C 1
ATOM 1530 O O . GLU A 1 195 ? -27.726 2.133 4.935 1.00 80.31 195 GLU A O 1
ATOM 1535 N N . PHE A 1 196 ? -28.474 1.725 2.864 1.00 84.25 196 PHE A N 1
ATOM 1536 C CA . PHE A 1 196 ? -29.292 0.574 3.240 1.00 84.25 196 PHE A CA 1
ATOM 1537 C C . PHE A 1 196 ? -28.428 -0.662 3.532 1.00 84.25 196 PHE A C 1
ATOM 1539 O O . PHE A 1 196 ? -27.882 -1.295 2.624 1.00 84.25 196 PHE A O 1
ATOM 1546 N N . ILE A 1 197 ? -28.344 -1.037 4.808 1.00 79.56 197 ILE A N 1
ATOM 1547 C CA . ILE A 1 197 ? -27.480 -2.115 5.304 1.00 79.56 197 ILE A CA 1
ATOM 1548 C C . ILE A 1 197 ? -27.908 -3.470 4.733 1.00 79.56 197 ILE A C 1
ATOM 1550 O O . ILE A 1 197 ? -27.058 -4.233 4.287 1.00 79.56 197 ILE A O 1
ATOM 1554 N N . ASP A 1 198 ? -29.209 -3.753 4.678 1.00 74.44 198 ASP A N 1
ATOM 1555 C CA . ASP A 1 198 ? -29.746 -5.026 4.168 1.00 74.44 198 ASP A CA 1
ATOM 1556 C C . ASP A 1 198 ? -29.594 -5.191 2.640 1.00 74.44 198 ASP A C 1
ATOM 1558 O O . ASP A 1 198 ? -29.777 -6.293 2.121 1.00 74.44 198 ASP A O 1
ATOM 1562 N N . LEU A 1 199 ? -29.273 -4.117 1.903 1.00 65.81 199 LEU A N 1
ATOM 1563 C CA . LEU A 1 199 ? -28.954 -4.189 0.470 1.00 65.81 199 LEU A CA 1
ATOM 1564 C C . LEU A 1 199 ? -27.462 -4.435 0.219 1.00 65.81 199 LEU A C 1
ATOM 1566 O O . LEU A 1 199 ? -27.100 -5.068 -0.773 1.00 65.81 199 LEU A O 1
ATOM 1570 N N . ILE A 1 200 ? -26.598 -3.916 1.095 1.00 62.19 200 ILE A N 1
ATOM 1571 C CA . ILE A 1 200 ? -25.136 -4.045 0.994 1.00 62.19 200 ILE A CA 1
ATOM 1572 C C . ILE A 1 200 ? -24.654 -5.341 1.669 1.00 62.19 200 ILE A C 1
ATOM 1574 O O . ILE A 1 200 ? -23.690 -5.966 1.221 1.00 62.19 200 ILE A O 1
ATOM 1578 N N . HIS A 1 201 ? -25.348 -5.779 2.719 1.00 62.59 201 HIS A N 1
ATOM 1579 C CA . HIS A 1 201 ? -25.058 -6.973 3.505 1.00 62.59 201 HIS A CA 1
ATOM 1580 C C . HIS A 1 201 ? -26.244 -7.948 3.529 1.00 62.59 201 HIS A C 1
ATOM 1582 O O . HIS A 1 201 ? -27.330 -7.665 3.039 1.00 62.59 201 HIS A O 1
ATOM 1588 N N . HIS A 1 202 ? -26.036 -9.133 4.112 1.00 73.94 202 HIS A N 1
ATOM 1589 C CA . HIS A 1 202 ? -27.145 -10.022 4.461 1.00 73.94 202 HIS A CA 1
ATOM 1590 C C . HIS A 1 202 ? -28.083 -9.357 5.477 1.00 73.94 202 HIS A C 1
ATOM 1592 O O . HIS A 1 202 ? -27.586 -8.592 6.313 1.00 73.94 202 HIS A O 1
ATOM 1598 N N . PRO A 1 203 ? -29.388 -9.697 5.447 1.00 80.88 203 PRO A N 1
ATOM 1599 C CA . PRO A 1 203 ? -30.395 -9.059 6.282 1.00 80.88 203 PRO A CA 1
ATOM 1600 C C . PRO A 1 203 ? -30.024 -9.122 7.762 1.00 80.88 203 PRO A C 1
ATOM 1602 O O . PRO A 1 203 ? -29.596 -10.170 8.260 1.00 80.88 203 PRO A O 1
ATOM 1605 N N . ILE A 1 204 ? -30.199 -8.007 8.466 1.00 84.19 204 ILE A N 1
ATOM 1606 C CA . ILE A 1 204 ? -29.939 -7.926 9.899 1.00 84.19 204 ILE A CA 1
ATOM 1607 C C . ILE A 1 204 ? -30.875 -8.877 10.649 1.00 84.19 204 ILE A C 1
ATOM 1609 O O . ILE A 1 204 ? -32.093 -8.886 10.477 1.00 84.19 204 ILE A O 1
ATOM 1613 N N . THR A 1 205 ? -30.271 -9.700 11.503 1.00 86.19 205 THR A N 1
ATOM 1614 C CA . THR A 1 205 ? -30.965 -10.748 12.267 1.00 86.19 205 THR A CA 1
ATOM 1615 C C . THR A 1 205 ? -31.094 -10.397 13.742 1.00 86.19 205 THR A C 1
ATOM 1617 O O . THR A 1 205 ? -32.079 -10.770 14.377 1.00 86.19 205 THR A O 1
ATOM 1620 N N . HIS A 1 206 ? -30.112 -9.676 14.288 1.00 88.38 206 HIS A N 1
ATOM 1621 C CA . HIS A 1 206 ? -30.038 -9.332 15.699 1.00 88.38 206 HIS A CA 1
ATOM 1622 C C . HIS A 1 206 ? -29.563 -7.892 15.886 1.00 88.38 206 HIS A C 1
ATOM 1624 O O . HIS A 1 206 ? -28.768 -7.385 15.094 1.00 88.38 206 HIS A O 1
ATOM 1630 N N . TRP A 1 207 ? -29.993 -7.257 16.972 1.00 90.56 207 TRP A N 1
ATOM 1631 C CA . TRP A 1 207 ? -29.519 -5.941 17.387 1.00 90.56 207 TRP A CA 1
ATOM 1632 C C . TRP A 1 207 ? -29.307 -5.868 18.902 1.00 90.56 207 TRP A C 1
ATOM 1634 O O . TRP A 1 207 ? -29.811 -6.701 19.650 1.00 90.56 207 TRP A O 1
ATOM 1644 N N . MET A 1 208 ? -28.565 -4.871 19.373 1.00 90.56 208 MET A N 1
ATOM 1645 C CA . MET A 1 208 ? -28.475 -4.534 20.796 1.00 90.56 208 MET A CA 1
ATOM 1646 C C . MET A 1 208 ? -28.160 -3.038 20.980 1.00 90.56 208 MET A C 1
ATOM 1648 O O . MET A 1 208 ? -27.583 -2.424 20.078 1.00 90.56 208 MET A O 1
ATOM 1652 N N . PRO A 1 209 ? -28.530 -2.410 22.110 1.00 87.19 209 PRO A N 1
ATOM 1653 C CA . PRO A 1 209 ? -28.234 -0.996 22.346 1.00 87.19 209 PRO A CA 1
ATOM 1654 C C . PRO A 1 209 ? -26.724 -0.723 22.355 1.00 87.19 209 PRO A C 1
ATOM 1656 O O . PRO A 1 209 ? -25.932 -1.585 22.736 1.00 87.19 209 PRO A O 1
ATOM 1659 N N . LEU A 1 210 ? -26.314 0.488 21.964 1.00 85.31 210 LEU A N 1
ATOM 1660 C CA . LEU A 1 210 ? -24.903 0.875 22.027 1.00 85.31 210 LEU A CA 1
ATOM 1661 C C . LEU A 1 210 ? -24.376 0.777 23.473 1.00 85.31 210 LEU A C 1
ATOM 1663 O O . LEU A 1 210 ? -25.051 1.229 24.405 1.00 85.31 210 LEU A O 1
ATOM 1667 N N . PRO A 1 211 ? -23.174 0.210 23.680 1.00 79.69 211 PRO A N 1
ATOM 1668 C CA . PRO A 1 211 ? -22.590 0.104 25.006 1.00 79.69 211 PRO A CA 1
ATOM 1669 C C . PRO A 1 211 ? -22.324 1.493 25.589 1.00 79.69 211 PRO A C 1
ATOM 1671 O O . PRO A 1 211 ? -21.955 2.429 24.876 1.00 79.69 211 PRO A O 1
ATOM 1674 N N . ALA A 1 212 ? -22.476 1.625 26.909 1.00 74.25 212 ALA A N 1
ATOM 1675 C CA . ALA A 1 212 ? -22.088 2.849 27.598 1.00 74.25 212 ALA A CA 1
ATOM 1676 C C . ALA A 1 212 ? -20.603 3.143 27.336 1.00 74.25 212 ALA A C 1
ATOM 1678 O O . ALA A 1 212 ? -19.768 2.235 27.397 1.00 74.25 212 ALA A O 1
ATOM 1679 N N . ALA A 1 213 ? -20.284 4.410 27.056 1.00 73.19 213 ALA A N 1
ATOM 1680 C CA . ALA A 1 213 ? -18.908 4.836 26.844 1.00 73.19 213 ALA A CA 1
ATOM 1681 C C . ALA A 1 213 ? -18.028 4.400 28.032 1.00 73.19 213 ALA A C 1
ATOM 1683 O O . ALA A 1 213 ? -18.470 4.505 29.185 1.00 73.19 213 ALA A O 1
ATOM 1684 N N . PRO A 1 214 ? -16.799 3.915 27.781 1.00 73.00 214 PRO A N 1
ATOM 1685 C CA . PRO A 1 214 ? -15.911 3.493 28.851 1.00 73.00 214 PRO A CA 1
ATOM 1686 C C . PRO A 1 214 ? -15.653 4.677 29.786 1.00 73.00 214 PRO A C 1
ATOM 1688 O O . PRO A 1 214 ? -15.191 5.736 29.358 1.00 73.00 214 PRO A O 1
ATOM 1691 N N . GLN A 1 215 ? -15.976 4.507 31.069 1.00 67.12 215 GLN A N 1
ATOM 1692 C CA . GLN A 1 215 ? -15.642 5.495 32.088 1.00 67.12 215 GLN A CA 1
ATOM 1693 C C . GLN A 1 215 ? -14.121 5.499 32.228 1.00 67.12 215 GLN A C 1
ATOM 1695 O O . GLN A 1 215 ? -13.534 4.509 32.660 1.00 67.12 215 GLN A O 1
ATOM 1700 N N . GLN A 1 216 ? -13.475 6.589 31.814 1.00 57.25 216 GLN A N 1
ATOM 1701 C CA . GLN A 1 216 ? -12.056 6.769 32.089 1.00 57.25 216 GLN A CA 1
ATOM 1702 C C . GLN A 1 216 ? -11.890 6.851 33.607 1.00 57.25 216 GLN A C 1
ATOM 1704 O O . GLN A 1 216 ? -12.434 7.756 34.242 1.00 57.25 216 GLN A O 1
ATOM 1709 N N . GLU A 1 217 ? -11.161 5.900 34.189 1.00 54.19 217 GLU A N 1
ATOM 1710 C CA . GLU A 1 217 ? -10.678 6.029 35.558 1.00 54.19 217 GLU A CA 1
ATOM 1711 C C . GLU A 1 217 ? -9.846 7.313 35.620 1.00 54.19 217 GLU A C 1
ATOM 1713 O O . GLU A 1 217 ? -8.791 7.421 34.992 1.00 54.19 217 GLU A O 1
ATOM 1718 N N . ALA A 1 218 ? -10.372 8.326 36.313 1.00 48.75 218 ALA A N 1
ATOM 1719 C CA . ALA A 1 218 ? -9.635 9.543 36.599 1.00 48.75 218 ALA A CA 1
ATOM 1720 C C . ALA A 1 218 ? -8.390 9.146 37.402 1.00 48.75 218 ALA A C 1
ATOM 1722 O O . ALA A 1 218 ? -8.496 8.741 38.561 1.00 48.75 218 ALA A O 1
ATOM 1723 N N . LYS A 1 219 ? -7.236 9.200 36.742 1.00 42.25 219 LYS A N 1
ATOM 1724 C CA . LYS A 1 219 ? -5.929 8.953 37.343 1.00 42.25 219 LYS A CA 1
ATOM 1725 C C . LYS A 1 219 ? -5.399 10.208 38.023 1.00 42.25 219 LYS A C 1
ATOM 1727 O O . LYS A 1 219 ? -5.561 11.301 37.437 1.00 42.25 219 LYS A O 1
#

Radius of gyration: 31.33 Å; chains: 1; bounding box: 79×57×74 Å

pLDDT: mean 74.42, std 15.29, range [40.44, 93.56]